Protein AF-A0A7J7IX13-F1 (afdb_monomer)

InterPro domains:
  IPR007724 Poly(ADP-ribose) glycohydrolase [PTHR12837] (27-204)
  IPR046372 Poly (ADP-ribose) glycohydrolase (PARG), catalytic domain [PF05028] (156-204)
  IPR048362 Poly (ADP-ribose) glycohydrolase, helical domain [PF20811] (27-136)

Radius of gyration: 20.65 Å; Cα contacts (8 Å, |Δi|>4): 189; chains: 1; bounding box: 54×34×58 Å

Sequence (219 aa):
MKWFTPGLRTYFRKLATGPMEDDLDYAVKFIKYTLPCIIKYALMMDEDCPLIPQHNVTPNTLEKQTAEVDAYVILLPRRHVTIALASMFLCLTTTKEGINASYTTFFPLLHKKPVQAQLKMILNYFSLMAANCDEADKGNLAYSRLVGTGIPLVVDEWRAKRTQLCELEILNKGSIEDQIDKAMEVDFANEQIGGGTLTGGKLQVVHLTFHVAYQDVTL

Nearest PDB structures (foldseek):
  4na0-assembly2_B  TM=7.731E-01  e=1.790E-02  Mus musculus

pLDDT: mean 73.25, std 17.85, range [29.89, 94.0]

Organism: Bugula neritina (NCBI:txid10212)

Solvent-accessible surface area (backbone atoms only — not comparable to full-atom values): 13253 Å² total; per-residue (Å²): 132,90,88,66,58,70,28,55,52,51,49,46,49,51,27,59,72,40,94,48,69,68,40,31,51,51,41,51,46,38,64,73,42,25,49,53,39,38,50,54,36,34,70,64,63,49,92,81,38,88,82,52,70,48,100,82,44,53,70,54,58,62,53,57,52,48,73,78,46,67,56,51,75,47,80,41,47,37,40,61,53,50,21,49,53,24,23,16,68,69,51,69,57,78,68,59,90,94,51,76,72,32,37,75,60,31,35,70,45,42,86,39,69,72,46,42,52,52,50,52,52,57,50,46,54,42,37,50,44,49,74,37,79,61,57,38,72,57,58,69,47,78,50,70,51,80,56,82,86,64,76,78,73,51,72,67,57,60,68,68,57,79,80,77,84,75,91,82,88,84,76,96,66,85,57,79,89,68,54,88,62,95,66,87,76,82,73,79,60,48,98,51,80,50,61,40,53,48,70,70,48,88,51,68,31,40,55,49,59,53,42,65,68,44,63,69,75,76,115

Mean predicted aligned error: 11.3 Å

Secondary structure (DSSP, 8-state):
-----HHHHHHHHHHHTSS-HHHHHHHHHIIIIIHHHHHHHHHT--TT-TTS--TT--THHHHTTTTS--EEEEEEEHHHHHHHHHHHHTT-S---TT---STTTTGGGGGSHHHHHHHHHHHHHHHHHHH-TTGGGS-EEEEEEE---SPPPPHHHHHH--PPPPP----SSS-GGG--S---PPP---SSTTTTTTTT--SHHHHHHHHHHHHTT--

Foldseek 3Di:
DPPDDVLVVVQLVCLCPDPDPVSVVVSVLCVPFLLVLLVVLLVVPDCPLPPQCRPPNDVCVVVVVVVPPQKDKDKAQLSSVSNLLSCQARVVDDDDPPDNSHLNQLRVCNVDPVSVVLVVLSSVLSSLCRVPVCLSRPGIDMDMDHHPPDDPDDPVSVVPDPDDDDDDDDDPDDDLVRDPDPDDRDDPADPDQLPCLSNDDDDSSNVVVSVVSPVSSVD

Structure (mmCIF, N/CA/C/O backbone):
data_AF-A0A7J7IX13-F1
#
_entry.id   AF-A0A7J7IX13-F1
#
loop_
_atom_site.group_PDB
_atom_site.id
_atom_site.type_symbol
_atom_site.label_atom_id
_atom_site.label_alt_id
_atom_site.label_comp_id
_atom_site.label_asym_id
_atom_site.label_entity_id
_atom_site.label_seq_id
_atom_site.pdbx_PDB_ins_code
_atom_site.Cartn_x
_atom_site.Cartn_y
_atom_site.Cartn_z
_atom_site.occupancy
_atom_site.B_iso_or_equiv
_atom_site.auth_seq_id
_atom_site.auth_comp_id
_atom_site.auth_asym_id
_atom_site.auth_atom_id
_atom_site.pdbx_PDB_model_num
ATOM 1 N N . MET A 1 1 ? 6.157 14.959 21.776 1.00 37.44 1 MET A N 1
ATOM 2 C CA . MET A 1 1 ? 5.448 14.291 20.660 1.00 37.44 1 MET A CA 1
ATOM 3 C C . MET A 1 1 ? 4.115 15.001 20.404 1.00 37.44 1 MET A C 1
ATOM 5 O O . MET A 1 1 ? 3.204 14.863 21.208 1.00 37.44 1 MET A O 1
ATOM 9 N N . LYS A 1 2 ? 3.988 15.814 19.341 1.00 40.69 2 LYS A N 1
ATOM 10 C CA . LYS A 1 2 ? 2.703 16.431 18.935 1.00 40.69 2 LYS A CA 1
ATOM 11 C C . LYS A 1 2 ? 1.907 15.427 18.097 1.00 40.69 2 LYS A C 1
ATOM 13 O O . LYS A 1 2 ? 1.765 15.571 16.888 1.00 40.69 2 LYS A O 1
ATOM 18 N N . TRP A 1 3 ? 1.461 14.358 18.743 1.00 53.19 3 TRP A N 1
ATOM 19 C CA . TRP A 1 3 ? 0.705 13.293 18.098 1.00 53.19 3 TRP A CA 1
ATOM 20 C C . TRP A 1 3 ? -0.758 13.670 17.974 1.00 53.19 3 TRP A C 1
ATOM 22 O O . TRP A 1 3 ? -1.567 13.372 18.845 1.00 53.19 3 TRP A O 1
ATOM 32 N N . PHE A 1 4 ? -1.055 14.400 16.904 1.00 55.16 4 PHE A N 1
ATOM 33 C CA . PHE A 1 4 ? -2.321 14.378 16.186 1.00 55.16 4 PHE A CA 1
ATOM 34 C C . PHE A 1 4 ? -2.218 15.428 15.084 1.00 55.16 4 PHE A C 1
ATOM 36 O O . PHE A 1 4 ? -2.285 16.632 15.353 1.00 55.16 4 PHE A O 1
ATOM 43 N N . THR A 1 5 ? -2.031 15.005 13.838 1.00 68.69 5 THR A N 1
ATOM 44 C CA . THR A 1 5 ? -2.142 15.957 12.735 1.00 68.69 5 THR A CA 1
ATOM 45 C C . THR A 1 5 ? -3.581 16.497 12.724 1.00 68.69 5 THR A C 1
ATOM 47 O O . THR A 1 5 ? -4.539 15.724 12.851 1.00 68.69 5 THR A O 1
ATOM 50 N N . PRO A 1 6 ? -3.785 17.820 12.602 1.00 77.12 6 PRO A N 1
ATOM 51 C CA . PRO A 1 6 ? -5.126 18.405 12.581 1.00 77.12 6 PRO A CA 1
ATOM 52 C C . PRO A 1 6 ? -6.051 17.768 11.532 1.00 77.12 6 PRO A C 1
ATOM 54 O O . PRO A 1 6 ? -7.258 17.674 11.753 1.00 77.12 6 PRO A O 1
ATOM 57 N N . GLY A 1 7 ? -5.485 17.278 10.422 1.00 83.75 7 GLY A N 1
ATOM 58 C CA . GLY A 1 7 ? -6.214 16.595 9.355 1.00 83.75 7 GLY A CA 1
ATOM 59 C C . GLY A 1 7 ? -6.875 15.288 9.796 1.00 83.75 7 GLY A C 1
ATOM 60 O O . GLY A 1 7 ? -8.082 15.139 9.611 1.00 83.75 7 GLY A O 1
ATOM 61 N N . LEU A 1 8 ? -6.134 14.384 10.452 1.00 87.44 8 LEU A N 1
ATOM 62 C CA . LEU A 1 8 ? -6.676 13.094 10.902 1.00 87.44 8 LEU A CA 1
ATOM 63 C C . LEU A 1 8 ? -7.750 13.287 11.985 1.00 87.44 8 LEU A C 1
ATOM 65 O O . LEU A 1 8 ? -8.802 12.650 11.939 1.00 87.44 8 LEU A O 1
ATOM 69 N N . ARG A 1 9 ? -7.547 14.258 12.894 1.00 87.44 9 ARG A N 1
ATOM 70 C CA . ARG A 1 9 ? -8.572 14.674 13.872 1.00 87.44 9 ARG A CA 1
ATOM 71 C C . ARG A 1 9 ? -9.856 15.097 13.218 1.00 87.44 9 ARG A C 1
ATOM 73 O O . ARG A 1 9 ? -10.934 14.691 13.634 1.00 87.44 9 ARG A O 1
ATOM 80 N N . THR A 1 10 ? -9.718 15.998 12.257 1.00 89.06 10 THR A N 1
ATOM 81 C CA . THR A 1 10 ? -10.854 16.632 11.611 1.00 89.06 10 THR A CA 1
ATOM 82 C C . THR A 1 10 ? -11.627 15.596 10.815 1.00 89.06 10 THR A C 1
ATOM 84 O O . THR A 1 10 ? -12.851 15.612 10.854 1.00 89.06 10 THR A O 1
ATOM 87 N N . TYR A 1 11 ? -10.925 14.668 10.162 1.00 90.81 11 TYR A N 1
ATOM 88 C CA . TYR A 1 11 ? -11.530 13.549 9.453 1.00 90.81 11 TYR A CA 1
ATOM 89 C C . TYR A 1 11 ? -12.381 12.670 10.383 1.00 90.81 11 TYR A C 1
ATOM 91 O O . TYR A 1 11 ? -13.591 12.595 10.194 1.00 90.81 11 TYR A O 1
ATOM 99 N N . PHE A 1 12 ? -11.801 12.093 11.441 1.00 90.69 12 PHE A N 1
ATOM 100 C CA . PHE A 1 12 ? -12.556 11.204 12.335 1.00 90.69 12 PHE A CA 1
ATOM 101 C C . PHE A 1 12 ? -13.620 11.920 13.163 1.00 90.69 12 PHE A C 1
ATOM 103 O O . PHE A 1 12 ? -14.667 11.343 13.433 1.00 90.69 12 PHE A O 1
ATOM 110 N N . ARG A 1 13 ? -13.403 13.190 13.527 1.00 88.56 13 ARG A N 1
ATOM 111 C CA . ARG A 1 13 ? -14.447 13.990 14.175 1.00 88.56 13 ARG A CA 1
ATOM 112 C C . ARG A 1 13 ? -15.652 14.161 13.254 1.00 88.56 13 ARG A C 1
ATOM 114 O O . ARG A 1 13 ? -16.766 14.003 13.725 1.00 88.56 13 ARG A O 1
ATOM 121 N N . LYS A 1 14 ? -15.431 14.454 11.967 1.00 88.81 14 LYS A N 1
ATOM 122 C CA . LYS A 1 14 ? -16.520 14.583 10.989 1.00 88.81 14 LYS A CA 1
ATOM 123 C C . LYS A 1 14 ? -17.301 13.286 10.816 1.00 88.81 14 LYS A C 1
ATOM 125 O O . LYS A 1 14 ? -18.513 13.367 10.699 1.00 88.81 14 LYS A O 1
ATOM 130 N N . LEU A 1 15 ? -16.623 12.137 10.823 1.00 88.38 15 LEU A N 1
ATOM 131 C CA . LEU A 1 15 ? -17.286 10.831 10.781 1.00 88.38 15 LEU A CA 1
ATOM 132 C C . LEU A 1 15 ? -18.127 10.593 12.042 1.00 88.38 15 LEU A C 1
ATOM 134 O O . LEU A 1 15 ? -19.302 10.270 11.949 1.00 88.38 15 LEU A O 1
ATOM 138 N N . ALA A 1 16 ? -17.561 10.855 13.224 1.00 86.69 16 ALA A N 1
ATOM 139 C CA . ALA A 1 16 ? -18.246 10.637 14.498 1.00 86.69 16 ALA A CA 1
ATOM 140 C C . ALA A 1 16 ? -19.438 11.582 14.744 1.00 86.69 16 ALA A C 1
ATOM 142 O O . ALA A 1 16 ? -20.348 11.241 15.491 1.00 86.69 16 ALA A O 1
ATOM 143 N N . THR A 1 17 ? -19.427 12.781 14.155 1.00 86.25 17 THR A N 1
ATOM 144 C CA . THR A 1 17 ? -20.549 13.736 14.214 1.00 86.25 17 THR A CA 1
ATOM 145 C C . THR A 1 17 ? -21.392 13.729 12.938 1.00 86.25 17 THR A C 1
ATOM 147 O O . THR A 1 17 ? -22.207 14.630 12.740 1.00 86.25 17 THR A O 1
ATOM 150 N N . GLY A 1 18 ? -21.119 12.800 12.022 1.00 80.19 18 GLY A N 1
ATOM 151 C CA . GLY A 1 18 ? -21.808 12.693 10.747 1.00 80.19 18 GLY A CA 1
ATOM 152 C C . GLY A 1 18 ? -23.232 12.160 10.924 1.00 80.19 18 GLY A C 1
ATOM 153 O O . GLY A 1 18 ? -23.538 11.534 11.935 1.00 80.19 18 GLY A O 1
ATOM 154 N N . PRO A 1 19 ? -24.122 12.402 9.949 1.00 74.38 19 PRO A N 1
ATOM 155 C CA . PRO A 1 19 ? -25.497 11.910 10.000 1.00 74.38 19 PRO A CA 1
ATOM 156 C C . PRO A 1 19 ? -25.626 10.418 9.646 1.00 74.38 19 PRO A C 1
ATOM 158 O O . PRO A 1 19 ? -26.709 9.863 9.799 1.00 74.38 19 PRO A O 1
ATOM 161 N N . MET A 1 20 ? -24.567 9.785 9.128 1.00 82.69 20 MET A N 1
ATOM 162 C CA . MET A 1 20 ? -24.574 8.383 8.706 1.00 82.69 20 MET A CA 1
ATOM 163 C C . MET A 1 20 ? -24.084 7.477 9.837 1.00 82.69 20 MET A C 1
ATOM 165 O O . MET A 1 20 ? -22.974 7.649 10.334 1.00 82.69 20 MET A O 1
ATOM 169 N N . GLU A 1 21 ? -24.900 6.493 10.213 1.00 75.62 21 GLU A N 1
ATOM 170 C CA . GLU A 1 21 ? -24.581 5.513 11.261 1.00 75.62 21 GLU A CA 1
ATOM 171 C C . GLU A 1 21 ? -23.317 4.700 10.925 1.00 75.62 21 GLU A C 1
ATOM 173 O O . GLU A 1 21 ? -22.454 4.514 11.785 1.00 75.62 21 GLU A O 1
ATOM 178 N N . ASP A 1 22 ? -23.135 4.345 9.650 1.00 82.81 22 ASP A N 1
ATOM 179 C CA . ASP A 1 22 ? -21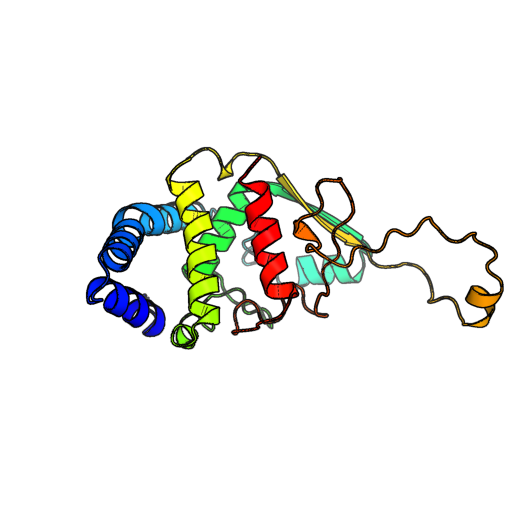.952 3.629 9.150 1.00 82.81 22 ASP A CA 1
ATOM 180 C C . ASP A 1 22 ? -20.639 4.406 9.363 1.00 82.81 22 ASP A C 1
ATOM 182 O O . ASP A 1 22 ? -19.589 3.815 9.628 1.00 82.81 22 ASP A O 1
ATOM 186 N N . ASP A 1 23 ? -20.673 5.741 9.274 1.00 86.00 23 ASP A N 1
ATOM 187 C CA . ASP A 1 23 ? -19.487 6.580 9.491 1.00 86.00 23 ASP A CA 1
ATOM 188 C C . ASP A 1 23 ? -19.071 6.579 10.971 1.00 86.00 23 ASP A C 1
ATOM 190 O O . ASP A 1 23 ? -17.873 6.584 11.292 1.00 86.00 23 ASP A O 1
ATOM 194 N N . LEU A 1 24 ? -20.050 6.541 11.881 1.00 87.19 24 LEU A N 1
ATOM 195 C CA . LEU A 1 24 ? -19.800 6.432 13.314 1.00 87.19 24 LEU A CA 1
ATOM 196 C C . LEU A 1 24 ? -19.228 5.055 13.664 1.00 87.19 24 LEU A C 1
ATOM 198 O O . LEU A 1 24 ? -18.215 4.995 14.365 1.00 87.19 24 LEU A O 1
ATOM 202 N N . ASP A 1 25 ? -19.820 3.971 13.154 1.00 88.75 25 ASP A N 1
ATOM 203 C CA . ASP A 1 25 ? -19.295 2.615 13.359 1.00 88.75 25 ASP A CA 1
ATOM 204 C C . ASP A 1 25 ? -17.856 2.495 12.838 1.00 88.75 25 ASP A C 1
ATOM 206 O O . ASP A 1 25 ? -16.963 2.032 13.552 1.00 88.75 25 ASP A O 1
ATOM 210 N N . TYR A 1 26 ? -17.580 3.047 11.652 1.00 88.69 26 TYR A N 1
ATOM 211 C CA . TYR A 1 26 ? -16.232 3.088 11.093 1.00 88.69 26 TYR A CA 1
ATOM 212 C C . TYR A 1 26 ? -15.232 3.809 12.016 1.00 88.69 26 TYR A C 1
ATOM 214 O O . TYR A 1 26 ? -14.121 3.319 12.249 1.00 88.69 26 TYR A O 1
ATOM 222 N N . ALA A 1 27 ? -15.610 4.962 12.578 1.00 89.69 27 ALA A N 1
ATOM 223 C CA . ALA A 1 27 ? -14.764 5.700 13.515 1.00 89.69 27 ALA A CA 1
ATOM 224 C C . ALA A 1 27 ? -14.543 4.933 14.832 1.00 89.69 27 ALA A C 1
ATOM 226 O O . ALA A 1 27 ? -13.424 4.912 15.358 1.00 89.69 27 ALA A O 1
ATOM 227 N N . VAL A 1 28 ? -15.580 4.268 15.350 1.00 90.50 28 VAL A N 1
ATOM 228 C CA . VAL A 1 28 ? -15.494 3.422 16.547 1.00 90.50 28 VAL A CA 1
ATOM 229 C C . VAL A 1 28 ? -14.577 2.226 16.297 1.00 90.50 28 VAL A C 1
ATOM 231 O O . VAL A 1 28 ? -13.693 1.961 17.116 1.00 90.50 28 VAL A O 1
ATOM 234 N N . LYS A 1 29 ? -14.728 1.543 15.157 1.00 90.75 29 LYS A N 1
ATOM 235 C CA . LYS A 1 29 ? -13.889 0.410 14.756 1.00 90.75 29 LYS A CA 1
ATOM 236 C C . LYS A 1 29 ? -12.420 0.811 14.661 1.00 90.75 29 LYS A C 1
ATOM 238 O O . LYS A 1 29 ? -11.560 0.102 15.188 1.00 90.75 29 LYS A O 1
ATOM 243 N N . PHE A 1 30 ? -12.139 1.974 14.068 1.00 91.75 30 PHE A N 1
ATOM 244 C CA . PHE A 1 30 ? -10.782 2.503 13.995 1.00 91.75 30 PHE A CA 1
ATOM 245 C C . PHE A 1 30 ? -10.155 2.665 15.384 1.00 91.75 30 PHE A C 1
ATOM 247 O O . PHE A 1 30 ? -9.056 2.172 15.615 1.00 91.75 30 PHE A O 1
ATOM 254 N N . ILE A 1 31 ? -10.846 3.313 16.326 1.00 91.62 31 ILE A N 1
ATOM 255 C CA . ILE A 1 31 ? -10.297 3.563 17.668 1.00 91.62 31 ILE A CA 1
ATOM 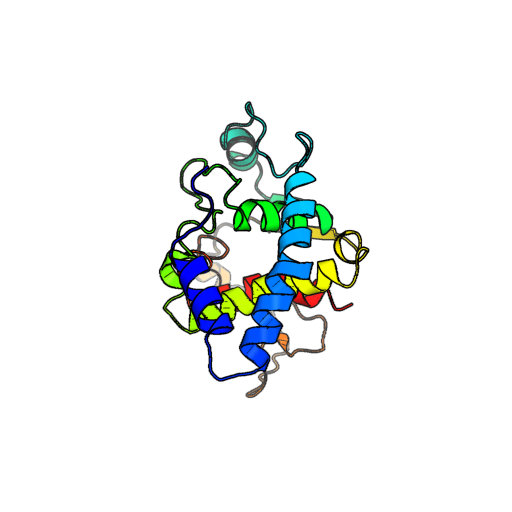256 C C . ILE A 1 31 ? -10.178 2.277 18.493 1.00 91.62 31 ILE A C 1
ATOM 258 O O . ILE A 1 31 ? -9.195 2.111 19.212 1.00 91.62 31 ILE A O 1
ATOM 262 N N . LYS A 1 32 ? -11.163 1.375 18.409 1.00 92.81 32 LYS A N 1
ATOM 26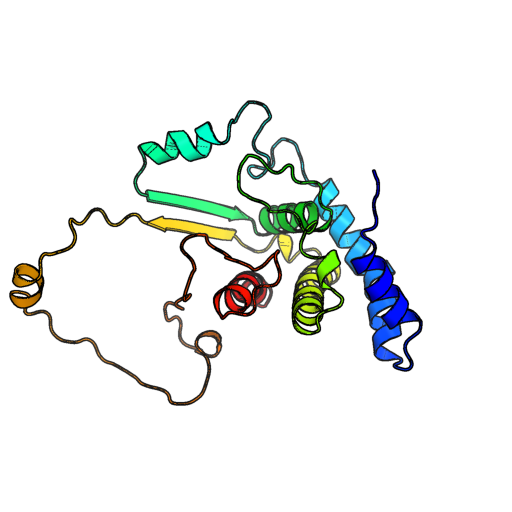3 C CA . LYS A 1 32 ? -11.207 0.165 19.242 1.00 92.81 32 LYS A CA 1
ATOM 264 C C . LYS A 1 32 ? -10.286 -0.950 18.760 1.00 92.81 32 LYS A C 1
ATOM 266 O O . LYS A 1 32 ? -9.773 -1.685 19.597 1.00 92.81 32 LYS A O 1
ATOM 271 N N . TYR A 1 33 ? -10.092 -1.090 17.449 1.00 92.25 33 TYR A N 1
ATOM 272 C CA . TYR A 1 33 ? -9.425 -2.264 16.877 1.00 92.25 33 TYR A CA 1
ATOM 273 C C . TYR A 1 33 ? -8.245 -1.885 15.981 1.00 92.25 33 TYR A C 1
ATOM 275 O O . TYR A 1 33 ? -7.125 -2.341 16.208 1.00 92.25 33 TYR A O 1
ATOM 283 N N . THR A 1 34 ? -8.463 -1.012 14.995 1.00 92.69 34 THR A N 1
ATOM 284 C CA . THR A 1 34 ? -7.444 -0.712 13.977 1.00 92.69 34 THR A CA 1
ATOM 285 C C . THR A 1 34 ? -6.257 0.065 14.551 1.00 92.69 34 THR A C 1
ATOM 287 O O . THR A 1 34 ? -5.111 -0.302 14.315 1.00 92.69 34 THR A O 1
ATOM 290 N N . LEU A 1 35 ? -6.497 1.122 15.332 1.00 93.06 35 LEU A N 1
ATOM 291 C CA . LEU A 1 35 ? -5.440 1.950 15.914 1.00 93.06 35 LEU A CA 1
ATOM 292 C C . LEU A 1 35 ? -4.590 1.179 16.943 1.00 93.06 35 LEU A C 1
ATOM 294 O O . LEU A 1 35 ? -3.365 1.254 16.839 1.00 93.06 35 LEU A O 1
ATOM 298 N N . PRO A 1 36 ? -5.163 0.399 17.884 1.00 94.00 36 PRO A N 1
ATOM 299 C CA . PRO A 1 36 ? -4.374 -0.476 18.750 1.00 94.00 36 PRO A CA 1
ATOM 300 C C . PRO A 1 36 ? -3.516 -1.481 17.975 1.00 94.00 36 PRO A C 1
ATOM 302 O O . PRO A 1 36 ? -2.367 -1.701 18.346 1.00 94.00 36 PRO A O 1
ATOM 305 N N . CYS A 1 37 ? -4.036 -2.044 16.879 1.00 92.25 37 CYS A N 1
ATOM 306 C CA . CYS A 1 37 ? -3.277 -2.928 15.992 1.00 92.25 37 CYS A CA 1
ATOM 307 C C . CYS A 1 37 ? -2.078 -2.206 15.352 1.00 92.25 37 CYS A C 1
ATOM 309 O O . CYS A 1 37 ? -0.951 -2.693 15.429 1.00 92.25 37 CYS A O 1
ATOM 311 N N . ILE A 1 38 ? -2.289 -1.002 14.806 1.00 92.88 38 ILE A N 1
ATOM 312 C CA . ILE A 1 38 ? -1.213 -0.165 14.251 1.00 92.88 38 ILE A CA 1
ATOM 313 C C . ILE A 1 38 ? -0.144 0.123 15.317 1.00 92.88 38 ILE A C 1
ATOM 315 O O . ILE A 1 38 ? 1.046 -0.039 15.061 1.00 92.88 38 ILE A O 1
ATOM 319 N N . ILE A 1 39 ? -0.555 0.513 16.527 1.00 92.25 39 ILE A N 1
ATOM 320 C CA . ILE A 1 39 ? 0.372 0.788 17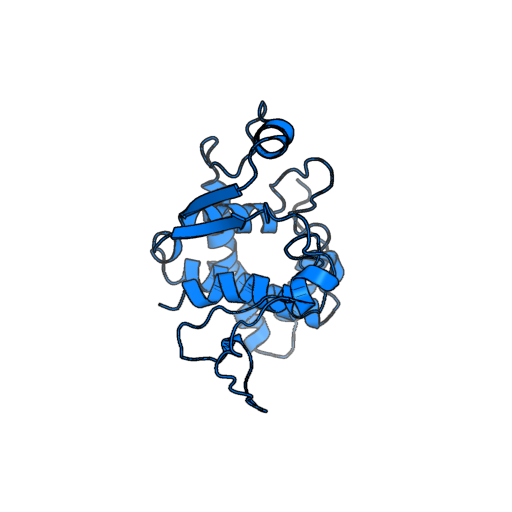.633 1.00 92.25 39 ILE A CA 1
ATOM 321 C C . ILE A 1 39 ? 1.150 -0.476 18.012 1.00 92.25 39 ILE A C 1
ATOM 323 O O . ILE A 1 39 ? 2.366 -0.404 18.160 1.00 92.25 39 ILE A O 1
ATOM 327 N N . LYS A 1 40 ? 0.480 -1.631 18.121 1.00 91.31 40 LYS A N 1
ATOM 328 C CA . LYS A 1 40 ? 1.120 -2.921 18.411 1.00 91.31 40 LYS A CA 1
ATOM 329 C C . LYS A 1 40 ? 2.240 -3.210 17.412 1.00 91.31 40 LYS A C 1
ATOM 331 O O . LYS A 1 40 ? 3.356 -3.460 17.843 1.00 91.31 40 LYS A O 1
ATOM 336 N N . TYR A 1 41 ? 1.971 -3.129 16.108 1.00 89.50 41 TYR A N 1
ATOM 337 C CA . TYR A 1 41 ? 2.993 -3.389 15.089 1.00 89.50 41 TYR A CA 1
ATOM 338 C C . TYR A 1 41 ? 4.129 -2.368 15.113 1.00 89.50 41 TYR A C 1
ATOM 340 O O . TYR A 1 41 ? 5.289 -2.754 15.024 1.00 89.50 41 TYR A O 1
ATOM 348 N N . ALA A 1 42 ? 3.832 -1.084 15.297 1.00 88.69 42 ALA A N 1
ATOM 349 C CA . ALA A 1 42 ? 4.882 -0.076 15.399 1.00 88.69 42 ALA A CA 1
ATOM 350 C C . ALA A 1 42 ? 5.780 -0.266 16.635 1.00 88.69 42 ALA A C 1
ATOM 352 O O . ALA A 1 42 ? 6.966 0.039 16.578 1.00 88.69 42 ALA A O 1
ATOM 353 N N . LEU A 1 43 ? 5.243 -0.794 17.740 1.00 88.75 43 LEU A N 1
ATOM 354 C CA . LEU A 1 43 ? 6.024 -1.149 18.931 1.00 88.75 43 LEU A CA 1
ATOM 355 C C . LEU A 1 43 ? 6.881 -2.409 18.740 1.00 88.75 43 LEU A C 1
ATOM 357 O O . LEU A 1 43 ? 7.813 -2.619 19.505 1.00 88.75 43 LEU A O 1
ATOM 361 N N . MET A 1 44 ? 6.584 -3.235 17.734 1.00 86.44 44 MET A N 1
ATOM 362 C CA . MET A 1 44 ? 7.400 -4.397 17.355 1.00 86.44 44 MET A CA 1
ATOM 363 C C . MET A 1 44 ? 8.585 -4.010 16.459 1.00 86.44 44 MET A C 1
ATOM 365 O O . MET A 1 44 ? 9.298 -4.885 15.971 1.00 86.44 44 MET A O 1
ATOM 369 N N . MET A 1 45 ? 8.777 -2.713 16.209 1.00 74.81 45 MET A N 1
ATOM 370 C CA . MET A 1 45 ? 9.947 -2.180 15.529 1.00 74.81 45 MET A CA 1
ATOM 371 C C . MET A 1 45 ? 11.166 -2.311 16.455 1.00 74.81 45 MET A C 1
ATOM 373 O O . MET A 1 45 ? 11.472 -1.398 17.217 1.00 74.81 45 MET A O 1
ATOM 377 N N . ASP A 1 46 ? 11.809 -3.476 16.417 1.00 65.19 46 ASP A N 1
ATOM 378 C CA . ASP A 1 46 ? 13.063 -3.754 17.125 1.00 65.19 46 ASP A CA 1
ATOM 379 C C . ASP A 1 46 ? 14.266 -3.149 16.378 1.00 65.19 46 ASP A C 1
ATOM 381 O O . ASP A 1 46 ? 14.175 -2.909 15.169 1.00 65.19 46 ASP A O 1
ATOM 385 N N . GLU A 1 47 ? 15.400 -2.938 17.057 1.00 52.66 47 GLU A N 1
ATOM 386 C CA . GLU A 1 47 ? 16.637 -2.418 16.432 1.00 52.66 47 GLU A CA 1
ATOM 387 C C . GLU A 1 47 ? 17.163 -3.329 15.301 1.00 52.66 47 GLU A C 1
ATOM 389 O O . GLU A 1 47 ? 17.847 -2.857 14.389 1.00 52.66 47 GLU A O 1
ATOM 394 N N . ASP A 1 48 ? 16.766 -4.605 15.319 1.00 46.66 48 ASP A N 1
ATOM 395 C CA . ASP A 1 48 ? 17.090 -5.628 14.319 1.00 46.66 48 ASP A CA 1
ATOM 396 C C . ASP A 1 48 ? 16.125 -5.663 13.120 1.00 46.66 48 ASP A C 1
ATOM 398 O O . ASP A 1 48 ? 16.296 -6.471 12.202 1.00 46.66 48 ASP A O 1
ATOM 402 N N . CYS A 1 49 ? 15.104 -4.797 13.076 1.00 51.00 49 CYS A N 1
ATOM 403 C CA . CYS A 1 49 ? 14.269 -4.672 11.887 1.00 51.00 49 CYS A CA 1
ATOM 404 C C . CYS A 1 49 ? 15.128 -4.096 10.744 1.00 51.00 49 CYS A C 1
ATOM 406 O O . CYS A 1 49 ? 15.559 -2.943 10.837 1.00 51.00 49 CYS A O 1
ATOM 408 N N . PRO A 1 50 ? 15.331 -4.824 9.626 1.00 50.91 50 PRO A N 1
ATOM 409 C CA . PRO A 1 50 ? 16.230 -4.404 8.541 1.00 50.91 50 PRO A CA 1
ATOM 410 C C . PRO A 1 50 ? 15.783 -3.109 7.839 1.00 50.91 50 PRO A C 1
ATOM 412 O O . PRO A 1 50 ? 16.491 -2.581 6.986 1.00 50.91 50 PRO A O 1
ATOM 415 N N . LEU A 1 51 ? 14.596 -2.603 8.189 1.00 52.31 51 LEU A N 1
ATOM 416 C CA . LEU A 1 51 ? 13.995 -1.379 7.671 1.00 52.31 51 LEU A CA 1
ATOM 417 C C . LEU A 1 51 ? 14.317 -0.142 8.522 1.00 52.31 51 LEU A C 1
ATOM 419 O O . LEU A 1 51 ? 14.045 0.973 8.078 1.00 52.31 51 LEU A O 1
ATOM 423 N N . ILE A 1 52 ? 14.909 -0.303 9.713 1.00 42.16 52 ILE A N 1
ATOM 424 C CA . ILE A 1 52 ? 15.568 0.800 10.414 1.00 42.16 52 ILE A CA 1
ATOM 425 C C . ILE A 1 52 ? 16.960 0.921 9.794 1.00 42.16 52 ILE A C 1
ATOM 427 O O . ILE A 1 52 ? 17.775 0.010 9.945 1.00 42.16 52 ILE A O 1
ATOM 431 N N . PRO A 1 53 ? 17.298 2.031 9.118 1.00 38.16 53 PRO A N 1
ATOM 432 C CA . PRO A 1 53 ? 18.684 2.285 8.789 1.00 38.16 53 PRO A CA 1
ATOM 433 C C . PRO A 1 53 ? 19.390 2.465 10.130 1.00 38.16 53 PRO A C 1
ATOM 435 O O . PRO A 1 53 ? 19.211 3.506 10.771 1.00 38.16 53 PRO A O 1
ATOM 438 N N . GLN A 1 54 ? 20.135 1.444 10.570 1.00 34.09 54 GLN A N 1
ATOM 439 C CA . GLN A 1 54 ? 20.912 1.488 11.805 1.00 34.09 54 GLN A CA 1
ATOM 440 C C . GLN A 1 54 ? 21.640 2.833 11.889 1.00 34.09 54 GLN A C 1
ATOM 442 O O . GLN A 1 54 ? 22.042 3.408 10.872 1.00 34.09 54 GLN A O 1
ATOM 447 N N . HIS A 1 55 ? 21.813 3.363 13.096 1.00 35.25 55 HIS A N 1
ATOM 448 C CA . HIS A 1 55 ? 22.412 4.680 13.323 1.00 35.25 55 HIS A CA 1
ATOM 449 C C . HIS A 1 55 ? 23.848 4.844 12.768 1.00 35.25 55 HIS A C 1
ATOM 451 O O . HIS A 1 55 ? 24.351 5.961 12.755 1.00 35.25 55 HIS A O 1
ATOM 457 N N . ASN A 1 56 ? 24.452 3.787 12.205 1.00 31.22 56 ASN A N 1
ATOM 458 C CA . ASN A 1 56 ? 25.715 3.812 11.456 1.00 31.22 56 ASN A CA 1
ATOM 459 C C . ASN A 1 56 ? 25.609 3.348 9.988 1.00 31.22 56 ASN A C 1
ATOM 461 O O . ASN A 1 56 ? 26.605 3.318 9.271 1.00 31.22 56 ASN A O 1
ATOM 465 N N . VAL A 1 57 ? 24.405 3.046 9.504 1.00 36.59 57 VAL A N 1
ATOM 466 C CA . VAL A 1 57 ? 24.095 2.901 8.083 1.00 36.59 57 VAL A CA 1
ATOM 467 C C . VAL A 1 57 ? 23.603 4.259 7.599 1.00 36.59 57 VAL A C 1
ATOM 469 O O . VAL A 1 57 ? 22.413 4.589 7.592 1.00 36.59 57 VAL A O 1
ATOM 472 N N . THR A 1 58 ? 24.553 5.124 7.244 1.00 29.89 58 THR A N 1
ATOM 473 C CA . THR A 1 58 ? 24.279 6.225 6.311 1.00 29.89 58 THR A CA 1
ATOM 474 C C . THR A 1 58 ? 23.467 5.681 5.123 1.00 29.89 58 THR A C 1
ATOM 476 O O . THR A 1 58 ? 23.687 4.528 4.766 1.00 29.89 58 THR A O 1
ATOM 479 N N . PRO A 1 59 ? 22.567 6.451 4.477 1.00 39.19 59 PRO A N 1
ATOM 480 C CA . PRO A 1 59 ? 21.881 6.016 3.246 1.00 39.19 59 PRO A CA 1
ATOM 481 C C . PRO A 1 59 ? 22.871 5.407 2.251 1.00 39.19 59 PRO A C 1
ATOM 483 O O . PRO A 1 59 ? 22.605 4.381 1.648 1.00 39.19 59 PRO A O 1
ATOM 486 N N . ASN A 1 60 ? 24.095 5.928 2.283 1.00 35.81 60 ASN A N 1
ATOM 487 C CA . ASN A 1 60 ? 25.303 5.386 1.698 1.00 35.81 60 ASN A CA 1
ATOM 488 C C . ASN A 1 60 ? 25.639 3.897 1.927 1.00 35.81 60 ASN A C 1
ATOM 490 O O . ASN A 1 60 ? 26.506 3.430 1.218 1.00 35.81 60 ASN A O 1
ATOM 494 N N . THR A 1 61 ? 25.073 3.117 2.844 1.00 36.44 61 THR A N 1
ATOM 495 C CA . THR A 1 61 ? 25.417 1.678 2.934 1.00 36.44 61 THR A CA 1
ATOM 496 C C . THR A 1 61 ? 24.434 0.796 2.174 1.00 36.44 61 THR A C 1
ATOM 498 O O . THR A 1 61 ? 24.834 -0.274 1.750 1.00 36.44 61 THR A O 1
ATOM 501 N N . LEU A 1 62 ? 23.211 1.268 1.896 1.00 42.03 62 LEU A N 1
ATOM 502 C CA . LEU A 1 62 ? 22.380 0.700 0.827 1.00 42.03 62 LEU A CA 1
ATOM 503 C C . LEU A 1 62 ? 22.686 1.411 -0.495 1.00 42.03 62 LEU A C 1
ATOM 505 O O . LEU A 1 62 ? 23.021 0.741 -1.455 1.00 42.03 62 LEU A O 1
ATOM 509 N N . GLU A 1 63 ? 22.732 2.746 -0.529 1.00 39.09 63 GLU A N 1
ATOM 510 C CA . GLU A 1 63 ? 23.021 3.530 -1.739 1.00 39.09 63 GLU A CA 1
ATOM 511 C C . GLU A 1 63 ? 24.469 3.411 -2.247 1.00 39.09 63 GLU A C 1
ATOM 513 O O . GLU A 1 63 ? 24.648 3.291 -3.456 1.00 39.09 63 GLU A O 1
ATOM 518 N N . LYS A 1 64 ? 25.512 3.379 -1.392 1.00 35.72 64 LYS A N 1
ATOM 519 C CA . LYS A 1 64 ? 26.905 3.131 -1.853 1.00 35.72 64 LYS A CA 1
ATOM 520 C C . LYS A 1 64 ? 27.292 1.656 -1.907 1.00 35.72 64 LYS A C 1
ATOM 522 O O . LYS A 1 64 ? 28.310 1.375 -2.523 1.00 35.72 64 LYS A O 1
ATOM 527 N N . GLN A 1 65 ? 26.507 0.716 -1.366 1.00 38.66 65 GLN A N 1
ATOM 528 C CA . GLN A 1 65 ? 26.619 -0.675 -1.839 1.00 38.66 65 GLN A CA 1
ATOM 529 C C . GLN A 1 65 ? 25.937 -0.840 -3.205 1.00 38.66 65 GLN A C 1
ATOM 531 O O . GLN A 1 65 ? 26.381 -1.648 -4.006 1.00 38.66 65 GLN A O 1
ATOM 536 N N . THR A 1 66 ? 24.923 -0.030 -3.532 1.00 43.19 66 THR A N 1
ATOM 537 C CA . THR A 1 66 ? 24.245 -0.059 -4.843 1.00 43.19 66 THR A CA 1
ATOM 538 C C . THR A 1 66 ? 24.836 0.863 -5.905 1.00 43.19 66 THR A C 1
ATOM 540 O O . THR A 1 66 ? 24.379 0.827 -7.041 1.00 43.19 66 THR A O 1
ATOM 543 N N . ALA A 1 67 ? 25.843 1.676 -5.583 1.00 39.84 67 ALA A N 1
ATOM 544 C CA . ALA A 1 67 ? 26.580 2.406 -6.614 1.00 39.84 67 ALA A CA 1
ATOM 545 C C . ALA A 1 67 ? 27.461 1.463 -7.461 1.00 39.84 67 ALA A C 1
ATOM 547 O O . ALA A 1 67 ? 27.931 1.866 -8.518 1.00 39.84 67 ALA A O 1
ATOM 548 N N . GLU A 1 68 ? 27.653 0.216 -7.007 1.00 43.28 68 GLU A N 1
ATOM 549 C CA . GLU A 1 68 ? 28.480 -0.799 -7.672 1.00 43.28 68 GLU A CA 1
ATOM 550 C C . GLU A 1 68 ? 27.767 -2.157 -7.866 1.00 43.28 68 GLU A C 1
ATOM 552 O O . GLU A 1 68 ? 28.331 -3.065 -8.469 1.00 43.28 68 GLU A O 1
ATOM 557 N N . VAL A 1 69 ? 26.524 -2.324 -7.386 1.00 47.31 69 VAL A N 1
ATOM 558 C CA . VAL A 1 69 ? 25.760 -3.581 -7.527 1.00 47.31 69 VAL A CA 1
ATOM 559 C C . VAL A 1 69 ? 24.521 -3.354 -8.402 1.00 47.31 69 VAL A C 1
ATOM 561 O O . VAL A 1 69 ? 23.488 -2.868 -7.939 1.00 47.31 69 VAL A O 1
ATOM 564 N N . ASP A 1 70 ? 24.649 -3.732 -9.677 1.00 59.72 70 ASP A N 1
ATOM 565 C CA . ASP A 1 70 ? 23.703 -3.520 -10.790 1.00 59.72 70 ASP A CA 1
ATOM 566 C C . ASP A 1 70 ? 22.371 -4.298 -10.709 1.00 59.72 70 ASP A C 1
ATOM 568 O O . ASP A 1 70 ? 21.466 -4.092 -11.511 1.00 59.72 70 ASP A O 1
ATOM 572 N N . ALA A 1 71 ? 22.168 -5.194 -9.753 1.00 69.31 71 ALA A N 1
ATOM 573 C CA . ALA A 1 71 ? 20.866 -5.827 -9.547 1.00 69.31 71 ALA A CA 1
ATOM 574 C C . ALA A 1 71 ? 20.801 -6.435 -8.154 1.00 69.31 71 ALA A C 1
ATOM 576 O O . ALA A 1 71 ? 21.797 -6.960 -7.657 1.00 69.31 71 ALA A O 1
ATOM 577 N N . TYR A 1 72 ? 19.628 -6.412 -7.530 1.00 71.25 72 TYR A N 1
ATOM 578 C CA . TYR A 1 72 ? 19.432 -7.076 -6.246 1.00 71.25 72 TYR A CA 1
ATOM 579 C C . TYR A 1 72 ? 18.001 -7.564 -6.067 1.00 71.25 72 TYR A C 1
ATOM 581 O O . TYR A 1 72 ? 17.065 -7.038 -6.669 1.00 71.25 72 TYR A O 1
ATOM 589 N N . VAL A 1 73 ? 17.842 -8.547 -5.182 1.00 76.50 73 VAL A N 1
ATOM 590 C CA . VAL A 1 73 ? 16.547 -9.039 -4.713 1.00 76.50 73 VAL A CA 1
ATOM 591 C C . VAL A 1 73 ? 16.549 -9.018 -3.192 1.00 76.50 73 VAL A C 1
ATOM 593 O O . VAL A 1 73 ? 17.448 -9.573 -2.564 1.00 76.50 73 VAL A O 1
ATOM 596 N N . ILE A 1 74 ? 15.543 -8.382 -2.601 1.00 79.38 74 ILE A N 1
ATOM 597 C CA . ILE A 1 74 ? 15.307 -8.365 -1.159 1.00 79.38 74 ILE A CA 1
ATOM 598 C C . ILE A 1 74 ? 14.030 -9.151 -0.894 1.00 79.38 74 ILE A C 1
ATOM 600 O O . ILE A 1 74 ? 12.982 -8.845 -1.455 1.00 79.38 74 ILE A O 1
ATOM 604 N N . LEU A 1 75 ? 14.114 -10.146 -0.017 1.00 78.50 75 LEU A N 1
ATOM 605 C CA . LEU A 1 75 ? 12.959 -10.896 0.457 1.00 78.50 75 LEU A CA 1
ATOM 606 C C . LEU A 1 75 ? 12.597 -10.412 1.864 1.00 78.50 75 LEU A C 1
ATOM 608 O O . LEU A 1 75 ? 13.407 -10.524 2.782 1.00 78.50 75 LEU A O 1
ATOM 612 N N . LEU A 1 76 ? 11.391 -9.875 2.035 1.00 80.94 76 LEU A N 1
ATOM 613 C CA . LEU A 1 76 ? 10.901 -9.366 3.314 1.00 80.94 76 LEU A CA 1
ATOM 614 C C . LEU A 1 76 ? 9.652 -10.133 3.752 1.00 80.94 76 LEU A C 1
ATOM 616 O O . LEU A 1 76 ? 8.669 -10.153 3.013 1.00 80.94 76 LEU A O 1
ATOM 620 N N . PRO A 1 77 ? 9.627 -10.705 4.966 1.00 84.94 77 PRO A N 1
ATOM 621 C CA . PRO A 1 77 ? 8.386 -11.210 5.543 1.00 84.94 77 PRO A CA 1
ATOM 622 C C . PRO A 1 77 ? 7.327 -10.107 5.614 1.00 84.94 77 PRO A C 1
ATOM 624 O O . PRO A 1 77 ? 7.646 -8.970 5.987 1.00 84.94 77 PRO A O 1
ATOM 627 N N . ARG A 1 78 ? 6.063 -10.433 5.311 1.00 85.88 78 ARG A N 1
ATOM 628 C CA . ARG A 1 78 ? 4.956 -9.453 5.314 1.00 85.88 78 ARG A CA 1
ATOM 629 C C . ARG A 1 78 ? 4.825 -8.712 6.645 1.00 85.88 78 ARG A C 1
ATOM 631 O O . ARG A 1 78 ? 4.505 -7.522 6.671 1.00 85.88 78 ARG A O 1
ATOM 638 N N . ARG A 1 79 ? 5.174 -9.366 7.750 1.00 87.19 79 ARG A N 1
ATOM 639 C CA . ARG A 1 79 ? 5.228 -8.769 9.084 1.00 87.19 79 ARG A CA 1
ATOM 640 C C . ARG A 1 79 ? 6.167 -7.574 9.160 1.00 87.19 79 ARG A C 1
ATOM 642 O O . ARG A 1 79 ? 5.784 -6.558 9.730 1.00 87.19 79 ARG A O 1
ATOM 649 N N . HIS A 1 80 ? 7.351 -7.643 8.555 1.00 84.62 80 HIS A N 1
ATOM 650 C CA . HIS A 1 80 ? 8.281 -6.510 8.542 1.00 84.62 80 HIS A CA 1
ATOM 651 C C . HIS A 1 80 ? 7.715 -5.330 7.748 1.00 84.62 80 HIS A C 1
ATOM 653 O O . HIS A 1 80 ? 7.831 -4.186 8.185 1.00 84.62 80 HIS A O 1
ATOM 659 N N . VAL A 1 81 ? 7.027 -5.601 6.636 1.00 85.56 81 VAL A N 1
ATOM 660 C CA . VAL A 1 81 ? 6.331 -4.562 5.862 1.00 85.56 81 VAL A CA 1
ATOM 661 C C . VAL A 1 81 ? 5.189 -3.946 6.671 1.00 85.56 81 VAL A C 1
ATOM 663 O O . VAL A 1 81 ? 5.067 -2.725 6.721 1.00 85.56 81 VAL A O 1
ATOM 666 N N . THR A 1 82 ? 4.416 -4.761 7.391 1.00 88.75 82 THR A N 1
ATOM 667 C CA . THR A 1 82 ? 3.340 -4.294 8.283 1.00 88.75 82 THR A CA 1
ATOM 668 C C . THR A 1 82 ? 3.884 -3.371 9.377 1.00 88.75 82 THR A C 1
ATOM 670 O O . THR A 1 82 ? 3.327 -2.299 9.617 1.00 88.75 82 THR A O 1
ATOM 673 N N . ILE A 1 83 ? 4.997 -3.760 10.010 1.00 87.69 83 ILE A N 1
ATOM 674 C CA . ILE A 1 83 ? 5.700 -2.963 11.026 1.00 87.69 83 ILE A CA 1
ATOM 675 C C . ILE A 1 83 ? 6.154 -1.627 10.431 1.00 87.69 83 ILE A C 1
ATOM 677 O O . ILE A 1 83 ? 5.874 -0.576 11.007 1.00 87.69 83 ILE A O 1
ATOM 681 N N . ALA A 1 84 ? 6.792 -1.637 9.258 1.00 85.06 84 ALA A N 1
ATOM 682 C CA . ALA A 1 84 ? 7.237 -0.410 8.604 1.00 85.06 84 ALA A CA 1
ATOM 683 C C . ALA A 1 84 ? 6.072 0.513 8.230 1.00 85.06 84 ALA A C 1
ATOM 685 O O . ALA A 1 84 ? 6.116 1.699 8.552 1.00 85.06 84 ALA A O 1
ATOM 686 N N . LEU A 1 85 ? 5.000 -0.015 7.632 1.00 87.94 85 LEU A N 1
ATOM 687 C CA . LEU A 1 85 ? 3.801 0.760 7.302 1.00 87.94 85 LEU A CA 1
ATOM 688 C C . LEU A 1 85 ? 3.154 1.364 8.554 1.00 87.94 85 LEU A C 1
ATOM 690 O O . LEU A 1 85 ? 2.730 2.522 8.525 1.00 87.94 85 LEU A O 1
ATOM 694 N N . ALA A 1 86 ? 3.102 0.616 9.661 1.00 90.00 86 ALA A N 1
ATOM 695 C CA . ALA A 1 86 ? 2.595 1.115 10.934 1.00 90.00 86 ALA A CA 1
ATOM 696 C C . ALA A 1 86 ? 3.467 2.264 11.460 1.00 90.00 86 ALA A C 1
ATOM 698 O O . ALA A 1 86 ? 2.953 3.333 11.792 1.00 90.00 86 ALA A O 1
ATOM 699 N N . SER A 1 87 ? 4.790 2.099 11.447 1.00 86.75 87 SER A N 1
ATOM 700 C CA . SER A 1 87 ? 5.737 3.143 11.842 1.00 86.75 87 SER A CA 1
ATOM 701 C C . SER A 1 87 ? 5.654 4.385 10.950 1.00 86.75 87 SER A C 1
ATOM 703 O O . SER A 1 87 ? 5.696 5.507 11.459 1.00 86.75 87 SER A O 1
ATOM 705 N N . MET A 1 88 ? 5.468 4.219 9.638 1.00 85.31 88 MET A N 1
ATOM 706 C CA . MET A 1 88 ? 5.251 5.319 8.693 1.00 85.31 88 MET A CA 1
ATOM 707 C C . MET A 1 88 ? 3.947 6.067 8.993 1.00 85.31 88 MET A C 1
ATOM 709 O O . MET A 1 88 ? 3.947 7.301 9.059 1.00 85.31 88 MET A O 1
ATOM 713 N N . PHE A 1 89 ? 2.845 5.336 9.209 1.00 88.62 89 PHE A N 1
ATOM 714 C CA . PHE A 1 89 ? 1.526 5.894 9.535 1.00 88.62 89 PHE A CA 1
ATOM 715 C C . PHE A 1 89 ? 1.565 6.719 10.824 1.00 88.62 89 PHE A C 1
ATOM 717 O O . PHE A 1 89 ? 1.000 7.809 10.904 1.00 88.62 89 PHE A O 1
ATOM 724 N N . LEU A 1 90 ? 2.280 6.211 11.824 1.00 87.00 90 LEU A N 1
ATOM 725 C CA . LEU A 1 90 ? 2.504 6.857 13.112 1.00 87.00 90 LEU A CA 1
ATOM 726 C C . LEU A 1 90 ? 3.601 7.939 13.065 1.00 87.00 90 LEU A C 1
ATOM 728 O O . LEU A 1 90 ? 3.896 8.580 14.075 1.00 87.00 90 LEU A O 1
ATOM 732 N N . CYS A 1 91 ? 4.184 8.180 11.888 1.00 83.19 91 CYS A N 1
ATOM 733 C CA . CYS A 1 91 ? 5.242 9.157 11.656 1.00 83.19 91 CYS A CA 1
ATOM 734 C C . CYS A 1 91 ? 6.467 8.958 12.571 1.00 83.19 91 CYS A C 1
ATOM 736 O O . CYS A 1 91 ? 7.069 9.934 13.018 1.00 83.19 91 CYS A O 1
ATOM 738 N N . LEU A 1 92 ? 6.813 7.703 12.867 1.00 78.62 92 LEU A N 1
ATOM 739 C CA . LEU A 1 92 ? 7.966 7.320 13.689 1.00 78.62 92 LEU A CA 1
ATOM 740 C C . LEU A 1 92 ? 9.254 7.160 12.870 1.00 78.62 92 LEU A C 1
ATOM 742 O O . LEU A 1 92 ? 10.345 7.162 13.430 1.00 78.62 92 LEU A O 1
ATOM 746 N N . THR A 1 93 ? 9.141 7.045 11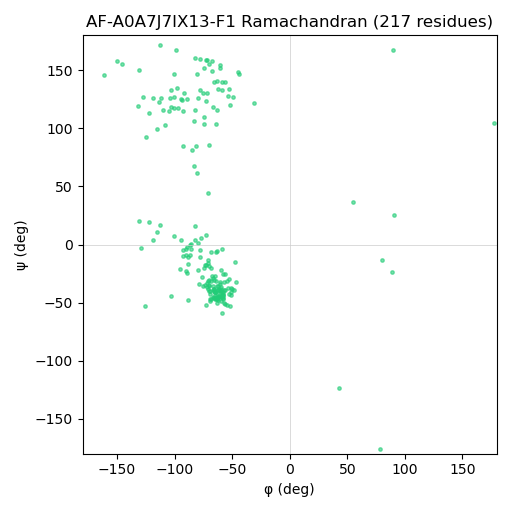.548 1.00 70.56 93 THR A N 1
ATOM 747 C CA . THR A 1 93 ? 10.287 6.935 10.641 1.00 70.56 93 THR A CA 1
ATOM 748 C C . THR A 1 93 ? 10.975 8.287 10.468 1.00 70.56 93 THR A C 1
ATOM 750 O O . THR A 1 93 ? 10.318 9.283 10.146 1.00 70.56 93 THR A O 1
ATOM 753 N N . THR A 1 94 ? 12.298 8.333 10.625 1.00 56.44 94 THR A N 1
ATOM 754 C CA . THR A 1 94 ? 13.081 9.527 10.296 1.00 56.44 94 THR A CA 1
ATOM 755 C C . THR A 1 94 ? 13.272 9.620 8.786 1.00 56.44 94 THR A C 1
ATOM 757 O O . THR A 1 94 ? 13.616 8.650 8.115 1.00 56.44 94 THR A O 1
ATOM 760 N N . THR A 1 95 ? 13.038 10.805 8.229 1.00 51.31 95 THR A N 1
ATOM 761 C CA . THR A 1 95 ? 13.408 11.102 6.846 1.00 51.31 95 THR A CA 1
ATOM 762 C C . THR A 1 95 ? 14.919 11.288 6.803 1.00 51.31 95 THR A C 1
ATOM 764 O O . THR A 1 95 ? 15.419 12.325 7.246 1.00 51.31 95 THR A O 1
ATOM 767 N N . LYS A 1 96 ? 15.663 10.299 6.303 1.00 51.34 96 LYS A N 1
ATOM 768 C CA . LYS A 1 96 ? 16.982 10.601 5.735 1.00 51.34 96 LYS A CA 1
ATOM 769 C C . LYS A 1 96 ? 16.764 11.269 4.371 1.00 51.34 96 LYS A C 1
ATOM 771 O O . LYS A 1 96 ? 15.703 11.110 3.768 1.00 51.34 96 LYS A O 1
ATOM 776 N N . GLU A 1 97 ? 17.718 12.110 3.989 1.00 43.72 97 GLU A N 1
ATOM 777 C CA . GLU A 1 97 ? 17.669 13.061 2.870 1.00 43.72 97 GLU A CA 1
ATOM 778 C C . GLU A 1 97 ? 16.809 12.596 1.676 1.00 43.72 97 GLU A C 1
ATOM 780 O O . GLU A 1 97 ? 17.036 11.543 1.095 1.00 43.72 97 GLU A O 1
ATOM 785 N N . GLY A 1 98 ? 15.796 13.393 1.316 1.00 47.97 98 GLY A N 1
ATOM 786 C CA . GLY A 1 98 ? 15.054 13.254 0.055 1.00 47.97 98 GLY A CA 1
ATOM 787 C C . GLY A 1 98 ? 13.835 12.321 0.041 1.00 47.97 98 GLY A C 1
ATOM 788 O O . GLY A 1 98 ? 12.935 12.564 -0.760 1.00 47.97 98 GLY A O 1
ATOM 789 N N . ILE A 1 99 ? 13.725 11.323 0.929 1.00 54.28 99 ILE A N 1
ATOM 790 C CA . ILE A 1 99 ? 12.598 10.366 0.909 1.00 54.28 99 ILE A CA 1
ATOM 791 C C . ILE A 1 99 ? 11.661 10.616 2.094 1.00 54.28 99 ILE A C 1
ATOM 793 O O . ILE A 1 99 ? 11.927 10.227 3.233 1.00 54.28 99 ILE A O 1
ATOM 797 N N . ASN A 1 100 ? 10.519 11.260 1.828 1.00 57.50 100 ASN A N 1
ATOM 798 C CA . ASN A 1 100 ? 9.468 11.421 2.832 1.00 57.50 100 ASN A CA 1
ATOM 799 C C . ASN A 1 100 ? 8.555 10.188 2.873 1.00 57.50 100 ASN A C 1
ATOM 801 O O . ASN A 1 100 ? 7.465 10.185 2.309 1.00 57.50 100 ASN A O 1
ATOM 805 N N . ALA A 1 101 ? 9.003 9.152 3.578 1.00 63.72 101 ALA A N 1
ATOM 806 C CA . ALA A 1 101 ? 8.220 7.948 3.865 1.00 63.72 101 ALA A CA 1
ATOM 807 C C . ALA A 1 101 ? 7.167 8.157 4.979 1.00 63.72 101 ALA A C 1
ATOM 809 O O . ALA A 1 101 ? 6.517 7.214 5.416 1.00 63.72 101 ALA A O 1
ATOM 810 N N . SER A 1 102 ? 6.981 9.383 5.475 1.00 71.81 102 SER A N 1
ATOM 811 C CA . SER A 1 102 ? 6.072 9.671 6.581 1.00 71.81 102 SER A CA 1
ATOM 812 C C . SER A 1 102 ? 4.738 10.247 6.099 1.00 71.81 102 SER A C 1
ATOM 814 O O . SER A 1 102 ? 4.677 11.071 5.188 1.00 71.81 102 SER A O 1
ATOM 816 N N . TYR A 1 103 ? 3.654 9.920 6.805 1.00 80.25 103 TYR A N 1
ATOM 817 C CA . TYR A 1 103 ? 2.312 10.458 6.547 1.00 80.25 103 TYR A CA 1
ATOM 818 C C . TYR A 1 103 ? 2.130 11.931 6.972 1.00 80.25 103 TYR A C 1
ATOM 820 O O . TYR A 1 103 ? 1.024 12.480 6.916 1.00 80.25 103 TYR A O 1
ATOM 828 N N . THR A 1 104 ? 3.212 12.609 7.368 1.00 79.19 104 THR A N 1
ATOM 829 C CA . THR A 1 104 ? 3.227 14.036 7.735 1.00 79.19 104 THR A CA 1
ATOM 830 C C . THR A 1 104 ? 2.646 14.946 6.653 1.00 79.19 104 THR A C 1
ATOM 832 O O . THR A 1 104 ? 1.947 15.903 6.984 1.00 79.19 104 THR A O 1
ATOM 835 N N . THR A 1 105 ? 2.887 14.639 5.377 1.00 79.44 105 THR A N 1
ATOM 836 C CA . THR A 1 105 ? 2.353 15.386 4.224 1.00 79.44 105 THR A CA 1
ATOM 837 C C . THR A 1 105 ? 0.998 14.858 3.748 1.00 79.44 105 THR A C 1
ATOM 839 O O . THR A 1 105 ? 0.208 15.622 3.192 1.00 79.44 105 THR A O 1
ATOM 842 N N . PHE A 1 106 ? 0.679 13.599 4.052 1.00 85.50 106 PHE A N 1
ATOM 843 C CA . PHE A 1 106 ? -0.579 12.951 3.690 1.00 85.50 106 PHE A CA 1
ATOM 844 C C . PHE A 1 106 ? -1.760 13.464 4.523 1.00 85.50 106 PHE A C 1
ATOM 846 O O . PHE A 1 106 ? -2.780 13.899 3.984 1.00 85.50 106 PHE A O 1
ATOM 853 N N . PHE A 1 107 ? -1.641 13.460 5.856 1.00 88.25 107 PHE A N 1
ATOM 854 C CA . PHE A 1 107 ? -2.774 13.776 6.730 1.00 88.25 107 PHE A CA 1
ATOM 855 C C . PHE A 1 107 ? -3.358 15.191 6.556 1.00 88.25 107 PHE A C 1
ATOM 857 O O . PHE A 1 107 ? -4.585 15.325 6.603 1.00 88.25 107 PHE A O 1
ATOM 864 N N . PRO A 1 108 ? -2.566 16.259 6.324 1.00 87.62 108 PRO A N 1
ATOM 865 C CA . PRO A 1 108 ? -3.110 17.584 6.008 1.00 87.62 108 PRO A CA 1
ATOM 866 C C . PRO A 1 108 ? -4.020 17.606 4.764 1.00 87.62 108 PRO A C 1
ATOM 868 O O . PRO A 1 108 ? -4.915 18.449 4.653 1.00 87.62 108 PRO A O 1
ATOM 871 N N . LEU A 1 109 ? -3.840 16.658 3.839 1.00 87.81 109 LEU A N 1
ATOM 872 C CA . LEU A 1 109 ? -4.592 16.565 2.589 1.00 87.81 109 LEU A CA 1
ATOM 873 C C . LEU A 1 109 ? -5.919 15.801 2.720 1.00 87.81 109 LEU A C 1
ATOM 875 O O . LEU A 1 109 ? -6.673 15.742 1.750 1.00 87.81 109 LEU A O 1
ATOM 879 N N . LEU A 1 110 ? -6.272 15.304 3.913 1.00 89.31 110 LEU A N 1
ATOM 880 C CA . LEU A 1 110 ? -7.516 14.556 4.169 1.00 89.31 110 LEU A CA 1
ATOM 881 C C . LEU A 1 110 ? -8.808 15.352 3.948 1.00 89.31 110 LEU A C 1
ATOM 883 O O . LEU A 1 110 ? -9.898 14.793 4.005 1.00 89.31 110 LEU A O 1
ATOM 887 N N . HIS A 1 111 ? -8.735 16.651 3.666 1.00 85.88 111 HIS A N 1
ATOM 888 C CA . HIS A 1 111 ? -9.889 17.407 3.182 1.00 85.88 111 HIS A CA 1
ATOM 889 C C . HIS A 1 111 ? -10.290 17.020 1.741 1.00 85.88 111 HIS A C 1
ATOM 891 O O . HIS A 1 111 ? -11.417 17.288 1.329 1.00 85.88 111 HIS A O 1
ATOM 897 N N . LYS A 1 112 ? -9.397 16.380 0.972 1.00 87.00 112 LYS A N 1
ATOM 898 C CA . LYS A 1 112 ? -9.638 15.934 -0.407 1.00 87.00 112 LYS A CA 1
ATOM 899 C C . LYS A 1 112 ? -10.233 14.521 -0.417 1.00 87.00 112 LYS A C 1
ATOM 901 O O . LYS A 1 112 ? -9.609 13.591 0.087 1.00 87.00 112 LYS A O 1
ATOM 906 N N . LYS A 1 113 ? -11.385 14.330 -1.075 1.00 85.88 113 LYS A N 1
ATOM 907 C CA . LYS A 1 113 ? -12.068 13.019 -1.177 1.00 85.88 113 LYS A CA 1
ATOM 908 C C . LYS A 1 113 ? -11.168 11.860 -1.657 1.00 85.88 113 LYS A C 1
ATOM 910 O O . LYS A 1 113 ? -11.221 10.806 -1.034 1.00 85.88 113 LYS A O 1
ATOM 915 N N . PRO A 1 114 ? -10.303 12.019 -2.682 1.00 83.94 114 PRO A N 1
ATOM 916 C CA . PRO A 1 114 ? -9.425 10.924 -3.116 1.00 83.94 114 PRO A CA 1
ATOM 917 C C . PRO A 1 114 ? -8.436 10.470 -2.033 1.00 83.94 114 PRO A C 1
ATOM 919 O O . PRO A 1 114 ? -8.194 9.280 -1.878 1.00 83.94 114 PRO A O 1
ATOM 922 N N . VAL A 1 115 ? -7.928 11.407 -1.228 1.00 85.12 115 VAL A N 1
ATOM 923 C CA . VAL A 1 115 ? -7.011 11.110 -0.115 1.00 85.12 115 VAL A CA 1
ATOM 924 C C . VAL A 1 115 ? -7.755 10.415 1.030 1.00 85.12 115 VAL A C 1
ATOM 926 O O . VAL A 1 115 ? -7.208 9.539 1.690 1.00 85.12 115 VAL A O 1
ATOM 929 N N . GLN A 1 116 ? -9.033 10.744 1.245 1.00 88.44 116 GLN A N 1
ATOM 930 C CA . GLN A 1 116 ? -9.879 10.010 2.194 1.00 88.44 116 GLN A CA 1
ATOM 931 C C . GLN A 1 116 ? -10.10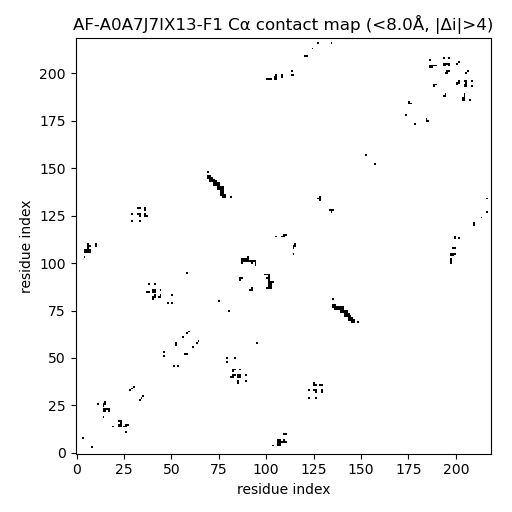5 8.561 1.750 1.00 88.44 116 GLN A C 1
ATOM 933 O O . GLN A 1 116 ? -10.051 7.664 2.585 1.00 88.44 116 GLN A O 1
ATOM 938 N N . ALA A 1 117 ? -10.322 8.316 0.454 1.00 86.25 117 ALA A N 1
ATOM 939 C CA . ALA A 1 117 ? -10.439 6.958 -0.079 1.00 86.25 117 ALA A CA 1
ATOM 940 C C . ALA A 1 117 ? -9.132 6.163 0.102 1.00 86.25 117 ALA A C 1
ATOM 942 O O . ALA A 1 117 ? -9.170 5.030 0.576 1.00 86.25 117 ALA A O 1
ATOM 943 N N . GLN A 1 118 ? -7.977 6.788 -0.160 1.00 85.62 118 GLN A N 1
ATOM 944 C CA . GLN A 1 118 ? -6.660 6.200 0.125 1.00 85.62 118 GLN A CA 1
ATOM 945 C C . GLN A 1 118 ? -6.502 5.858 1.610 1.00 85.62 118 GLN A C 1
ATOM 947 O O . GLN A 1 118 ? -6.099 4.749 1.948 1.00 85.62 118 GLN A O 1
ATOM 952 N N . LEU A 1 119 ? -6.887 6.771 2.512 1.00 89.56 119 LEU A N 1
ATOM 953 C CA . LEU A 1 119 ? -6.870 6.495 3.948 1.00 89.56 119 LEU A CA 1
ATOM 954 C C . LEU A 1 119 ? -7.759 5.296 4.292 1.00 89.56 119 LEU A C 1
ATOM 956 O O . LEU A 1 119 ? -7.333 4.437 5.057 1.00 89.56 119 LEU A O 1
ATOM 960 N N . LYS A 1 120 ? -8.971 5.212 3.729 1.00 89.50 120 LYS A N 1
ATOM 961 C CA . LYS A 1 120 ? -9.875 4.081 3.976 1.00 89.50 120 LYS A CA 1
ATOM 962 C C . LYS A 1 120 ? -9.238 2.749 3.582 1.00 89.50 120 LYS A C 1
ATOM 964 O O . LYS A 1 120 ? -9.353 1.797 4.344 1.00 89.50 120 LYS A O 1
ATOM 969 N N . MET A 1 121 ? -8.527 2.703 2.460 1.00 87.81 121 MET A N 1
ATOM 970 C CA . MET A 1 121 ? -7.803 1.514 2.004 1.00 87.81 121 MET A CA 1
ATOM 971 C C . MET A 1 121 ? -6.636 1.143 2.930 1.00 87.81 121 MET A C 1
ATOM 973 O O . MET A 1 121 ? -6.531 -0.010 3.340 1.00 87.81 121 MET A O 1
ATOM 977 N N . ILE A 1 122 ? -5.819 2.117 3.348 1.00 89.81 122 ILE A N 1
ATOM 978 C CA . ILE A 1 122 ? -4.733 1.895 4.322 1.00 89.81 122 ILE A CA 1
ATOM 979 C C . ILE A 1 122 ? -5.285 1.347 5.643 1.00 89.81 122 ILE A C 1
ATOM 981 O O . ILE A 1 122 ? -4.756 0.400 6.219 1.00 89.81 122 ILE A O 1
ATOM 985 N N . LEU A 1 123 ? -6.376 1.931 6.138 1.00 91.81 123 LEU A N 1
ATOM 986 C CA . LEU A 1 123 ? -7.014 1.475 7.370 1.00 91.81 123 LEU A CA 1
ATOM 987 C C . LEU A 1 123 ? -7.692 0.116 7.202 1.00 91.81 123 LEU A C 1
ATOM 989 O O . LEU A 1 123 ? -7.758 -0.642 8.169 1.00 91.81 123 LEU A O 1
ATOM 993 N N . ASN A 1 124 ? -8.180 -0.208 6.003 1.00 90.56 124 ASN A N 1
ATOM 994 C CA . ASN A 1 124 ? -8.724 -1.525 5.702 1.00 90.56 124 ASN A CA 1
ATOM 995 C C . ASN A 1 124 ? -7.638 -2.600 5.814 1.00 90.56 124 ASN A C 1
ATOM 997 O O . ASN A 1 124 ? -7.855 -3.586 6.511 1.00 90.56 124 ASN A O 1
ATOM 1001 N N . TYR A 1 125 ? -6.448 -2.358 5.252 1.00 90.81 125 TYR A N 1
ATOM 1002 C CA . TYR A 1 125 ? -5.289 -3.242 5.414 1.00 90.81 125 TYR A CA 1
ATOM 1003 C C . TYR A 1 125 ? -5.007 -3.551 6.896 1.00 90.81 125 TYR A C 1
ATOM 1005 O O . TYR A 1 125 ? -5.018 -4.710 7.305 1.00 90.81 125 TYR A O 1
ATOM 1013 N N . PHE A 1 126 ? -4.874 -2.527 7.747 1.00 91.38 126 PHE A N 1
ATOM 1014 C CA . PHE A 1 126 ? -4.649 -2.749 9.183 1.00 91.38 126 PHE A CA 1
ATOM 1015 C C . PHE A 1 126 ? -5.840 -3.384 9.904 1.00 91.38 126 PHE A C 1
ATOM 1017 O O . PHE A 1 126 ? -5.657 -4.076 10.904 1.00 91.38 126 PHE A O 1
ATOM 1024 N N . SER A 1 127 ? -7.061 -3.153 9.424 1.00 89.56 127 SER A N 1
ATOM 1025 C CA . SER A 1 127 ? -8.256 -3.781 9.989 1.00 89.56 127 SER A CA 1
ATOM 1026 C C . SER A 1 127 ? -8.299 -5.278 9.691 1.00 89.56 127 SER A C 1
ATOM 1028 O O . SER A 1 127 ? -8.731 -6.034 10.556 1.00 89.56 127 SER A O 1
ATOM 1030 N N . LEU A 1 128 ? -7.810 -5.713 8.524 1.00 88.31 128 LEU A N 1
ATOM 1031 C CA . LEU A 1 128 ? -7.628 -7.131 8.206 1.00 88.31 128 LEU A CA 1
ATOM 1032 C C . LEU A 1 128 ? -6.566 -7.761 9.112 1.00 88.31 128 LEU A C 1
ATOM 1034 O O . LEU A 1 128 ? -6.836 -8.781 9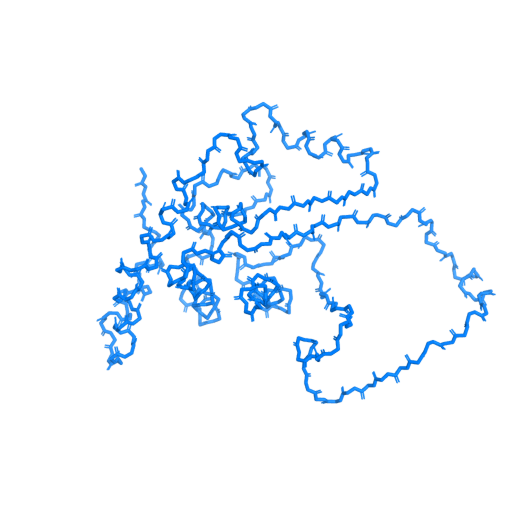.740 1.00 88.31 128 LEU A O 1
ATOM 1038 N N . MET A 1 129 ? -5.420 -7.095 9.290 1.00 87.00 129 MET A N 1
ATOM 1039 C CA . MET A 1 129 ? -4.380 -7.546 10.228 1.00 87.00 129 MET A CA 1
ATOM 1040 C C . MET A 1 129 ? -4.877 -7.613 11.682 1.00 87.00 129 MET A C 1
ATOM 1042 O O . MET A 1 129 ? -4.420 -8.442 12.463 1.00 87.00 129 MET A O 1
ATOM 1046 N N . ALA A 1 130 ? -5.797 -6.722 12.070 1.00 85.50 130 ALA A N 1
ATOM 1047 C CA . ALA A 1 130 ? -6.399 -6.715 13.403 1.00 85.50 130 ALA A CA 1
ATOM 1048 C C . ALA A 1 130 ? -7.415 -7.851 13.597 1.00 85.50 130 ALA A C 1
ATOM 1050 O O . ALA A 1 130 ? -7.541 -8.366 14.705 1.00 85.50 130 ALA A O 1
ATOM 1051 N N . ALA A 1 131 ? -8.156 -8.208 12.545 1.00 85.81 131 ALA A N 1
ATOM 1052 C CA . ALA A 1 131 ? -9.133 -9.292 12.578 1.00 85.81 131 ALA A CA 1
ATOM 1053 C C . ALA A 1 131 ? -8.458 -10.672 12.552 1.00 85.81 131 ALA A C 1
ATOM 1055 O O . ALA A 1 131 ? -8.911 -11.585 13.238 1.00 85.81 131 ALA A O 1
ATOM 1056 N N . ASN A 1 132 ? -7.353 -10.793 11.814 1.00 84.38 132 ASN A N 1
ATOM 1057 C CA . ASN A 1 132 ? -6.642 -12.044 11.600 1.00 84.38 132 ASN A CA 1
ATOM 1058 C C . ASN A 1 132 ? -5.172 -11.882 12.016 1.00 84.38 132 ASN A C 1
ATOM 1060 O O . ASN A 1 132 ? -4.324 -11.472 11.222 1.00 84.38 132 ASN A O 1
ATOM 1064 N N . CYS A 1 133 ? -4.872 -12.216 13.273 1.00 69.50 133 CYS A N 1
ATOM 1065 C CA . CYS A 1 133 ? -3.548 -12.015 13.871 1.00 69.50 133 CYS A CA 1
ATOM 1066 C C . CYS A 1 133 ? -2.393 -12.685 13.106 1.00 69.50 133 CYS A C 1
ATOM 1068 O O . CYS A 1 133 ? -1.272 -12.193 13.198 1.00 69.50 133 CYS A O 1
ATOM 1070 N N . ASP A 1 134 ? -2.669 -13.753 12.354 1.00 79.62 134 ASP A N 1
ATOM 1071 C CA . ASP A 1 134 ? -1.649 -14.536 11.650 1.00 79.62 134 ASP A CA 1
ATOM 1072 C C . ASP A 1 134 ? -1.373 -14.030 10.221 1.00 79.62 134 ASP A C 1
ATOM 1074 O O . ASP A 1 134 ? -0.414 -14.476 9.598 1.00 79.62 134 ASP A O 1
ATOM 1078 N N . GLU A 1 135 ? -2.165 -13.093 9.675 1.00 81.19 135 GLU A N 1
ATOM 1079 C CA . GLU A 1 135 ? -1.999 -12.645 8.274 1.00 81.19 135 GLU A CA 1
ATOM 1080 C C . GLU A 1 135 ? -0.658 -11.971 8.014 1.00 81.19 135 GLU A C 1
ATOM 1082 O O . GLU A 1 135 ? -0.056 -12.151 6.956 1.00 81.19 135 GLU A O 1
ATOM 1087 N N . ALA A 1 136 ? -0.160 -11.220 8.993 1.00 76.12 136 ALA A N 1
ATOM 1088 C CA . ALA A 1 136 ? 1.143 -10.583 8.882 1.00 76.12 136 ALA A CA 1
ATOM 1089 C C . ALA A 1 136 ? 2.279 -11.620 8.805 1.00 76.12 136 ALA A C 1
ATOM 1091 O O . ALA A 1 136 ? 3.317 -11.342 8.210 1.00 76.12 136 ALA A O 1
ATOM 1092 N N . ASP A 1 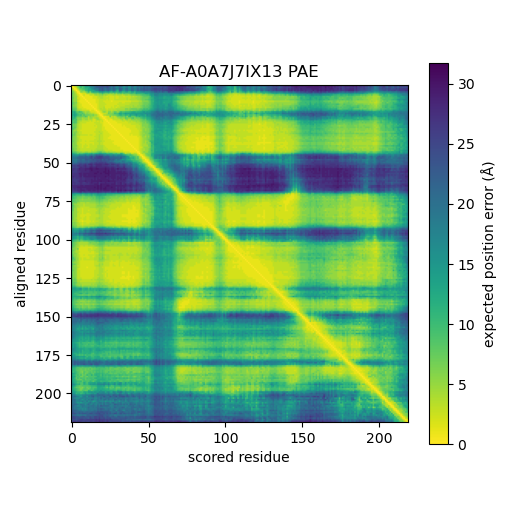137 ? 2.092 -12.817 9.363 1.00 81.19 137 ASP A N 1
ATOM 1093 C CA . ASP A 1 137 ? 3.092 -13.887 9.349 1.00 81.19 137 ASP A CA 1
ATOM 1094 C C . ASP A 1 137 ? 2.973 -14.794 8.103 1.00 81.19 137 ASP A C 1
ATOM 1096 O O . ASP A 1 137 ? 3.803 -15.684 7.898 1.00 81.19 137 ASP A O 1
ATOM 1100 N N . LYS A 1 138 ? 1.990 -14.559 7.219 1.00 82.25 138 LYS A N 1
ATOM 1101 C CA . LYS A 1 138 ? 1.834 -15.336 5.985 1.00 82.25 138 LYS A CA 1
ATOM 1102 C C . LYS A 1 138 ? 2.732 -14.811 4.870 1.00 82.25 138 LYS A C 1
ATOM 1104 O O . LYS A 1 138 ? 2.422 -13.819 4.218 1.00 82.25 138 LYS A O 1
ATOM 1109 N N . GLY A 1 139 ? 3.794 -15.552 4.577 1.00 83.94 139 GLY A N 1
ATOM 1110 C CA . GLY A 1 139 ? 4.566 -15.397 3.346 1.00 83.94 139 GLY A CA 1
ATOM 1111 C C . GLY A 1 139 ? 5.546 -14.222 3.330 1.00 83.94 139 GLY A C 1
ATOM 1112 O O . GLY A 1 139 ? 5.766 -13.515 4.317 1.00 83.94 139 GLY A O 1
ATOM 1113 N N . ASN A 1 140 ? 6.174 -14.047 2.169 1.00 81.00 140 ASN A N 1
ATOM 1114 C CA . ASN A 1 140 ? 7.234 -13.074 1.943 1.00 81.00 140 ASN A CA 1
ATOM 1115 C C . ASN A 1 140 ? 6.951 -12.253 0.684 1.00 81.00 140 ASN A C 1
ATOM 1117 O O . ASN A 1 140 ? 6.384 -12.762 -0.279 1.00 81.00 140 ASN A O 1
ATOM 1121 N N . LEU A 1 141 ? 7.423 -11.010 0.686 1.00 82.38 141 LEU A N 1
ATOM 1122 C CA . LEU A 1 141 ? 7.416 -10.090 -0.442 1.00 82.38 141 LEU A CA 1
ATOM 1123 C C . LEU A 1 141 ? 8.826 -10.004 -1.017 1.00 82.38 141 LEU A C 1
ATOM 1125 O O . LEU A 1 141 ? 9.781 -9.735 -0.286 1.00 82.38 141 LEU A O 1
ATOM 1129 N N . ALA A 1 142 ? 8.959 -10.248 -2.319 1.00 80.50 142 ALA A N 1
ATOM 1130 C CA . ALA A 1 142 ? 10.227 -10.139 -3.029 1.00 80.50 142 ALA A CA 1
ATOM 1131 C C . ALA A 1 142 ? 10.285 -8.814 -3.800 1.00 80.50 142 ALA A C 1
ATOM 1133 O O . ALA A 1 142 ? 9.511 -8.590 -4.726 1.00 80.50 142 ALA A O 1
ATOM 1134 N N . TYR A 1 143 ? 11.236 -7.953 -3.447 1.00 80.62 143 TYR A N 1
ATOM 1135 C CA . TYR A 1 143 ? 11.515 -6.695 -4.132 1.00 80.62 143 TYR A CA 1
ATOM 1136 C C . TYR A 1 143 ? 12.779 -6.857 -4.964 1.00 80.62 143 TYR A C 1
ATOM 1138 O O . TYR A 1 143 ? 13.860 -7.052 -4.411 1.00 80.62 143 TYR A O 1
ATOM 1146 N N . SER A 1 144 ? 12.651 -6.777 -6.286 1.00 79.44 144 SER A N 1
ATOM 1147 C CA . SER A 1 144 ? 13.777 -6.951 -7.208 1.00 79.44 144 SER A CA 1
ATOM 1148 C C . SER A 1 144 ? 14.074 -5.648 -7.940 1.00 79.44 144 SER A C 1
ATOM 1150 O O . SER A 1 144 ? 13.207 -5.123 -8.637 1.00 79.44 144 SER A O 1
ATOM 1152 N N . ARG A 1 145 ? 15.303 -5.137 -7.822 1.00 78.88 145 ARG A N 1
ATOM 1153 C CA . ARG A 1 145 ? 15.817 -4.080 -8.696 1.00 78.88 145 ARG A CA 1
ATOM 1154 C C . ARG A 1 145 ? 16.629 -4.734 -9.802 1.00 78.88 145 ARG A C 1
ATOM 1156 O O . ARG A 1 145 ? 17.657 -5.349 -9.532 1.00 78.88 145 ARG A O 1
ATOM 1163 N N . LEU A 1 146 ? 16.172 -4.567 -11.036 1.00 78.50 146 LEU A N 1
ATOM 1164 C CA . LEU A 1 146 ? 16.865 -5.030 -12.232 1.00 78.50 146 LEU A CA 1
ATOM 1165 C C . LEU A 1 146 ? 17.378 -3.803 -12.987 1.00 78.50 146 LEU A C 1
ATOM 1167 O O . LEU A 1 146 ? 16.573 -2.987 -13.438 1.00 78.50 146 LEU A O 1
ATOM 1171 N N . VAL A 1 147 ? 18.696 -3.646 -13.113 1.00 75.69 147 VAL A N 1
ATOM 1172 C CA . VAL A 1 147 ? 19.281 -2.637 -14.004 1.00 75.69 147 VAL A CA 1
ATOM 1173 C C . VAL A 1 147 ? 19.587 -3.314 -15.332 1.00 75.69 147 VAL A C 1
ATOM 1175 O O . VAL A 1 147 ? 20.245 -4.353 -15.388 1.00 75.69 147 VAL A O 1
ATOM 1178 N N . GLY A 1 148 ? 19.066 -2.749 -16.419 1.00 67.25 148 GLY A N 1
ATOM 1179 C CA . GLY A 1 148 ? 19.400 -3.221 -17.755 1.00 67.25 148 GLY A CA 1
ATOM 1180 C C . GLY A 1 148 ? 20.889 -3.014 -18.015 1.00 67.25 148 GLY A C 1
ATOM 1181 O O . GLY A 1 148 ? 21.349 -1.881 -18.077 1.00 67.25 148 GLY A O 1
ATOM 1182 N N . THR A 1 149 ? 21.635 -4.102 -18.196 1.00 60.47 149 THR A N 1
ATOM 1183 C CA . THR A 1 149 ? 23.068 -4.074 -18.545 1.00 60.47 149 THR A CA 1
ATOM 1184 C C . THR A 1 149 ? 23.315 -3.779 -20.028 1.00 60.47 149 THR A C 1
ATOM 1186 O O . THR A 1 149 ? 24.456 -3.658 -20.471 1.00 60.47 149 THR A O 1
ATOM 1189 N N . GLY A 1 150 ? 22.249 -3.692 -20.824 1.00 56.50 150 GLY A N 1
ATOM 1190 C CA . GLY A 1 150 ? 22.334 -3.441 -22.253 1.00 56.50 150 GLY A CA 1
ATOM 1191 C C . GLY A 1 150 ? 22.550 -1.963 -22.549 1.00 56.50 150 GLY A C 1
ATOM 1192 O O . GLY A 1 150 ? 21.735 -1.127 -22.160 1.00 56.50 150 GLY A O 1
ATOM 1193 N N . ILE A 1 151 ? 23.596 -1.655 -23.322 1.00 59.97 151 ILE A N 1
ATOM 1194 C CA . ILE A 1 151 ? 23.634 -0.424 -24.120 1.00 59.97 151 ILE A CA 1
ATOM 1195 C C . ILE A 1 151 ? 22.300 -0.373 -24.882 1.00 59.97 151 ILE A C 1
ATOM 1197 O O . ILE A 1 151 ? 21.949 -1.380 -25.512 1.00 59.97 151 ILE A O 1
ATOM 1201 N 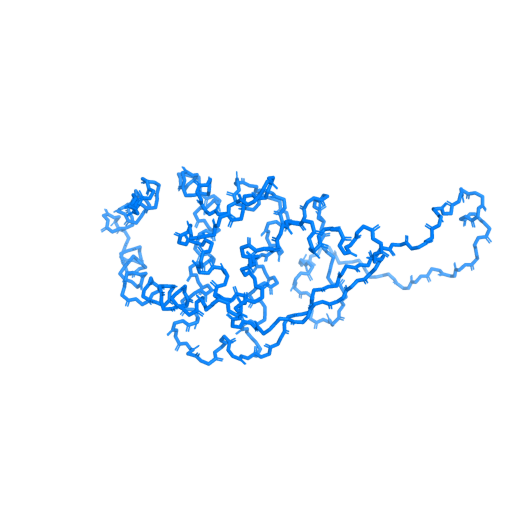N . PRO A 1 152 ? 21.527 0.727 -24.806 1.00 66.31 152 PRO A N 1
ATOM 1202 C CA . PRO A 1 152 ? 20.299 0.847 -25.572 1.00 66.31 152 PRO A CA 1
ATOM 1203 C C . PRO A 1 152 ? 20.627 0.547 -27.026 1.00 66.31 152 PRO A C 1
ATOM 1205 O O . PRO A 1 152 ? 21.486 1.219 -27.601 1.00 66.31 152 PRO A O 1
ATOM 1208 N N . LEU A 1 153 ? 19.990 -0.483 -27.589 1.00 70.75 153 LEU A N 1
ATOM 1209 C CA . LEU A 1 153 ? 20.237 -0.835 -28.979 1.00 70.75 153 LEU A CA 1
ATOM 1210 C C . LEU A 1 153 ? 20.012 0.418 -29.823 1.00 70.75 153 LEU A C 1
ATOM 1212 O O . LEU A 1 153 ? 18.965 1.071 -29.713 1.00 70.75 153 LEU A O 1
ATOM 1216 N N . VAL A 1 154 ? 20.992 0.768 -30.650 1.00 80.81 154 VAL A N 1
ATOM 1217 C CA . VAL A 1 154 ? 20.814 1.880 -31.582 1.00 80.81 154 VAL A CA 1
ATOM 1218 C C . VAL A 1 154 ? 19.760 1.491 -32.620 1.00 80.81 154 VAL A C 1
ATOM 1220 O O . VAL A 1 154 ? 19.472 0.312 -32.839 1.00 80.81 154 VAL A O 1
ATOM 1223 N N . VAL A 1 155 ? 19.139 2.482 -33.263 1.00 81.62 155 VAL A N 1
ATOM 1224 C CA . VAL A 1 155 ? 17.992 2.267 -34.169 1.00 81.62 155 VAL A CA 1
ATOM 1225 C C . VAL A 1 155 ? 18.269 1.193 -35.230 1.00 81.62 155 VAL A C 1
ATOM 1227 O O . VAL A 1 155 ? 17.385 0.397 -35.552 1.00 81.62 155 VAL A O 1
ATOM 1230 N N . ASP A 1 156 ? 19.494 1.129 -35.747 1.00 84.81 156 ASP A N 1
ATOM 1231 C CA . ASP A 1 156 ? 19.871 0.153 -36.771 1.00 84.81 156 ASP A CA 1
ATOM 1232 C C . ASP A 1 156 ? 19.963 -1.283 -36.232 1.00 84.81 156 ASP A C 1
ATOM 1234 O O . ASP A 1 156 ? 19.605 -2.229 -36.936 1.00 84.81 156 ASP A O 1
ATOM 1238 N N . GLU A 1 157 ? 20.329 -1.464 -34.962 1.00 85.00 157 GLU A N 1
ATOM 1239 C CA . GLU A 1 157 ? 20.336 -2.775 -34.309 1.00 85.00 157 GLU A CA 1
ATOM 1240 C C . GLU A 1 157 ? 18.912 -3.281 -34.057 1.00 85.00 157 GLU A C 1
ATOM 1242 O O . GLU A 1 157 ? 18.633 -4.460 -34.286 1.00 85.00 157 GLU A O 1
ATOM 1247 N N . TRP A 1 158 ? 17.980 -2.396 -33.679 1.00 85.44 158 TRP A N 1
ATOM 1248 C CA . TRP A 1 158 ? 16.552 -2.731 -33.599 1.00 85.44 158 TRP A CA 1
ATOM 1249 C C . TRP A 1 158 ? 15.991 -3.160 -34.958 1.00 85.44 158 TRP A C 1
ATOM 1251 O O . TRP A 1 158 ? 15.293 -4.168 -35.047 1.00 85.44 158 TRP A O 1
ATOM 1261 N N . ARG A 1 159 ? 16.334 -2.442 -36.035 1.00 84.69 159 ARG A N 1
ATOM 1262 C CA . ARG A 1 159 ? 15.900 -2.769 -37.408 1.00 84.69 159 ARG A CA 1
ATOM 1263 C C . ARG A 1 159 ? 16.465 -4.090 -37.923 1.00 84.69 159 ARG A C 1
ATOM 1265 O O . ARG A 1 159 ? 15.834 -4.751 -38.754 1.00 84.69 159 ARG A O 1
ATOM 1272 N N . ALA A 1 160 ? 17.659 -4.464 -37.469 1.00 87.19 160 ALA A N 1
ATOM 1273 C CA . ALA A 1 160 ? 18.301 -5.717 -37.840 1.00 87.19 160 ALA A CA 1
ATOM 1274 C C . ALA A 1 160 ? 17.673 -6.935 -37.143 1.00 87.19 160 ALA A C 1
ATOM 1276 O O . ALA A 1 160 ? 17.808 -8.054 -37.644 1.00 87.19 160 ALA A O 1
ATOM 1277 N N . LYS A 1 161 ? 16.951 -6.750 -36.027 1.00 84.69 161 LYS A N 1
ATOM 1278 C CA . LYS A 1 161 ? 16.253 -7.853 -35.357 1.00 84.69 161 LYS A CA 1
ATOM 1279 C C . LYS A 1 161 ? 15.174 -8.445 -36.273 1.00 84.69 161 LYS A C 1
ATOM 1281 O O . LYS A 1 161 ? 14.481 -7.754 -37.020 1.00 84.69 161 LYS A O 1
ATOM 1286 N N . ARG A 1 162 ? 15.065 -9.772 -36.230 1.00 89.00 162 ARG A N 1
ATOM 1287 C CA . ARG A 1 162 ? 14.091 -10.583 -36.985 1.00 89.00 162 ARG A CA 1
ATOM 1288 C C . ARG A 1 162 ? 13.222 -11.435 -36.058 1.00 89.00 162 ARG A C 1
ATOM 1290 O O . ARG A 1 162 ? 12.655 -12.432 -36.490 1.00 89.00 162 ARG A O 1
ATOM 1297 N N . THR A 1 163 ? 13.157 -11.066 -34.779 1.00 88.31 163 THR A N 1
ATOM 1298 C CA . THR A 1 163 ? 12.318 -11.744 -33.790 1.00 88.31 163 THR A CA 1
ATOM 1299 C C . THR A 1 163 ? 10.863 -11.682 -34.241 1.00 88.31 163 THR A C 1
ATOM 1301 O O . THR A 1 163 ? 10.392 -10.627 -34.668 1.00 88.31 163 THR A O 1
ATOM 1304 N N . GLN A 1 164 ? 10.167 -12.815 -34.179 1.00 90.12 164 GLN A N 1
ATOM 1305 C CA . GLN A 1 164 ? 8.742 -12.866 -34.485 1.00 90.12 164 GLN A CA 1
ATOM 1306 C C . GLN A 1 164 ? 7.951 -12.101 -33.422 1.00 90.12 164 GLN A C 1
ATOM 1308 O O . GLN A 1 164 ? 8.367 -12.021 -32.265 1.00 90.12 164 GLN A O 1
ATOM 1313 N N . LEU A 1 165 ? 6.824 -11.522 -33.831 1.00 90.12 165 LEU A N 1
ATOM 1314 C CA . LEU A 1 165 ? 5.904 -10.888 -32.896 1.00 90.12 165 LEU A CA 1
ATOM 1315 C C . LEU A 1 165 ? 5.308 -11.952 -31.971 1.00 90.12 165 LEU A C 1
ATOM 1317 O O . LEU A 1 165 ? 4.986 -13.054 -32.416 1.00 90.12 165 LEU A O 1
ATOM 1321 N N . CYS A 1 166 ? 5.170 -11.606 -30.695 1.00 88.88 166 CYS A N 1
ATOM 1322 C CA . CYS A 1 166 ? 4.449 -12.432 -29.738 1.00 88.88 166 CYS A CA 1
ATOM 1323 C C . CYS A 1 166 ? 2.941 -12.369 -30.009 1.00 88.88 166 CYS A C 1
ATOM 1325 O O . CYS A 1 166 ? 2.446 -11.421 -30.626 1.00 88.88 166 CYS A O 1
ATOM 1327 N N . GLU A 1 167 ? 2.218 -13.373 -29.522 1.00 89.50 167 GLU A N 1
ATOM 1328 C CA . GLU A 1 167 ? 0.758 -13.341 -29.476 1.00 89.50 167 GLU A CA 1
ATOM 1329 C C . GLU A 1 167 ? 0.279 -12.138 -28.650 1.00 89.50 167 GLU A C 1
ATOM 1331 O O . GLU A 1 167 ? 0.891 -11.780 -27.641 1.00 89.50 167 GLU A O 1
ATOM 1336 N N . LEU A 1 168 ? -0.784 -11.484 -29.120 1.00 89.06 168 LEU A N 1
ATOM 1337 C CA . LEU A 1 168 ? -1.320 -10.264 -28.529 1.00 89.06 168 LEU A CA 1
ATOM 1338 C C . LEU A 1 168 ? -2.829 -10.396 -28.357 1.00 89.06 168 LEU A C 1
ATOM 1340 O O . LEU A 1 168 ? -3.566 -10.490 -29.339 1.00 89.06 168 LEU A O 1
ATOM 1344 N N . GLU A 1 169 ? -3.275 -10.316 -27.111 1.00 88.31 169 GLU A N 1
ATOM 1345 C CA . GLU A 1 169 ? -4.679 -10.171 -26.756 1.00 88.31 169 GLU A CA 1
ATOM 1346 C C . GLU A 1 169 ? -4.962 -8.716 -26.358 1.00 88.31 169 GLU A C 1
ATOM 1348 O O . GLU A 1 169 ? -4.214 -8.109 -25.592 1.00 88.31 169 GLU A O 1
ATOM 1353 N N . ILE A 1 170 ? -6.042 -8.139 -26.893 1.00 89.12 170 ILE A N 1
ATOM 1354 C CA . ILE A 1 170 ? -6.496 -6.790 -26.539 1.00 89.12 170 ILE A CA 1
ATOM 1355 C C . ILE A 1 170 ? -7.922 -6.887 -26.017 1.00 89.12 170 ILE A C 1
ATOM 1357 O O . ILE A 1 170 ? -8.860 -7.162 -26.768 1.00 89.12 170 ILE A O 1
ATOM 1361 N N . LEU A 1 171 ? -8.083 -6.590 -24.733 1.00 86.38 171 LEU A N 1
ATOM 1362 C CA . LEU A 1 171 ? -9.380 -6.481 -24.082 1.00 86.38 171 LEU A CA 1
ATOM 1363 C C . LEU A 1 171 ? -9.789 -5.007 -24.014 1.00 86.38 171 LEU A C 1
ATOM 1365 O O . LEU A 1 171 ? -8.997 -4.135 -23.668 1.00 86.38 171 LEU A O 1
ATOM 1369 N N . ASN A 1 172 ? -11.044 -4.710 -24.352 1.00 87.31 172 ASN A N 1
ATOM 1370 C CA . ASN A 1 172 ? -11.604 -3.353 -24.286 1.00 87.31 172 ASN A CA 1
ATOM 1371 C C . ASN A 1 172 ? -12.341 -3.066 -22.965 1.00 87.31 172 ASN A C 1
ATOM 1373 O O . ASN A 1 172 ? -12.965 -2.012 -22.819 1.00 87.31 172 ASN A O 1
ATOM 1377 N N . LYS A 1 173 ? -12.319 -4.025 -22.037 1.00 84.75 173 LYS A N 1
ATOM 1378 C CA . LYS A 1 173 ? -12.969 -3.990 -20.726 1.00 84.75 173 LYS A CA 1
ATOM 1379 C C . LYS A 1 173 ? -12.108 -4.738 -19.711 1.00 84.75 173 LYS A C 1
ATOM 1381 O O . LYS A 1 173 ? -11.389 -5.658 -20.089 1.00 84.75 173 LYS A O 1
ATOM 1386 N N . GLY A 1 174 ? -12.278 -4.375 -18.443 1.00 82.62 174 GLY A N 1
ATOM 1387 C CA . GLY A 1 174 ? -11.453 -4.856 -17.337 1.00 82.62 174 GLY A CA 1
ATOM 1388 C C . GLY A 1 174 ? -10.238 -3.962 -17.110 1.00 82.62 174 GLY A C 1
ATOM 1389 O O . GLY A 1 174 ? -9.923 -3.100 -17.937 1.00 82.62 174 GLY A O 1
ATOM 1390 N N . SER A 1 175 ? -9.590 -4.166 -15.974 1.00 80.25 175 SER A N 1
ATOM 1391 C CA . SER A 1 175 ? -8.335 -3.523 -15.607 1.00 80.25 175 SER A CA 1
ATOM 1392 C C . SER A 1 175 ? -7.195 -4.548 -15.545 1.00 80.25 175 SER A C 1
ATOM 1394 O O . SER A 1 175 ? -7.428 -5.751 -15.658 1.00 80.25 175 SER A O 1
ATOM 1396 N N . ILE A 1 176 ? -5.951 -4.082 -15.387 1.00 80.62 176 ILE A N 1
ATOM 1397 C CA . ILE A 1 176 ? -4.769 -4.964 -15.317 1.00 80.62 176 ILE A CA 1
ATOM 1398 C C . ILE A 1 176 ? -4.902 -5.930 -14.132 1.00 80.62 176 ILE A C 1
ATOM 1400 O O . ILE A 1 176 ? -4.629 -7.115 -14.271 1.00 80.62 176 ILE A O 1
ATOM 1404 N N . GLU A 1 177 ? -5.412 -5.429 -13.010 1.00 79.69 177 GLU A N 1
ATOM 1405 C CA . GLU A 1 177 ? -5.639 -6.173 -11.775 1.00 79.69 177 GLU A CA 1
ATOM 1406 C C . GLU A 1 177 ? -6.784 -7.197 -11.823 1.00 79.69 177 GLU A C 1
ATOM 1408 O O . GLU A 1 177 ? -6.891 -8.041 -10.933 1.00 79.69 177 GLU A O 1
ATOM 1413 N N . ASP A 1 178 ? -7.669 -7.102 -12.821 1.00 79.06 178 ASP A N 1
ATOM 1414 C CA . ASP A 1 178 ? -8.819 -8.003 -12.964 1.00 79.06 178 ASP A CA 1
ATOM 1415 C C . ASP A 1 178 ? -8.447 -9.285 -13.727 1.00 79.06 178 ASP A C 1
ATOM 1417 O O . ASP A 1 178 ? -9.290 -10.170 -13.916 1.00 79.06 178 ASP A O 1
ATOM 1421 N N . GLN A 1 179 ? -7.207 -9.386 -14.216 1.00 72.62 179 GLN A N 1
ATOM 1422 C CA . GLN A 1 179 ? -6.760 -10.546 -14.971 1.00 72.62 179 GLN A CA 1
ATOM 1423 C C . GLN A 1 179 ? -6.565 -11.752 -14.044 1.00 72.62 179 GLN A C 1
ATOM 1425 O O . GLN A 1 179 ? -5.832 -11.714 -13.063 1.00 72.62 179 GLN A O 1
ATOM 1430 N N . ILE A 1 180 ? -7.260 -12.844 -14.365 1.00 61.03 180 ILE A N 1
ATOM 1431 C CA . ILE A 1 180 ? -7.264 -14.087 -13.574 1.00 61.03 180 ILE A CA 1
ATOM 1432 C C . ILE A 1 180 ? -6.004 -14.925 -13.857 1.00 61.03 180 ILE A C 1
ATOM 1434 O O . ILE A 1 180 ? -5.600 -15.762 -13.044 1.00 61.03 180 ILE A O 1
ATOM 1438 N N . ASP A 1 181 ? -5.367 -14.693 -15.003 1.00 65.62 181 ASP A N 1
ATOM 1439 C CA . ASP A 1 181 ? -4.152 -15.385 -15.402 1.00 65.62 181 ASP A CA 1
ATOM 1440 C C . ASP A 1 181 ? -2.924 -14.779 -14.717 1.00 65.62 181 ASP A C 1
ATOM 1442 O O . ASP A 1 181 ? -2.852 -13.577 -14.482 1.00 65.62 181 ASP A O 1
ATOM 1446 N N . LYS A 1 182 ? -1.921 -15.618 -14.418 1.00 66.12 182 LYS A N 1
ATOM 1447 C CA . LYS A 1 182 ? -0.642 -15.236 -13.777 1.00 66.12 182 LYS A CA 1
ATOM 1448 C C . LYS A 1 182 ? 0.271 -14.425 -14.715 1.00 66.12 182 LYS A C 1
ATOM 1450 O O . LYS A 1 182 ? 1.458 -14.731 -14.852 1.00 66.12 182 LYS A O 1
ATOM 1455 N N . ALA A 1 183 ? -0.291 -13.452 -15.419 1.00 79.19 183 ALA A N 1
ATOM 1456 C CA . ALA A 1 183 ? 0.439 -12.517 -16.249 1.00 79.19 183 ALA A CA 1
ATOM 1457 C C . ALA A 1 183 ? 1.256 -11.556 -15.373 1.00 79.19 183 ALA A C 1
ATOM 1459 O O . ALA A 1 183 ? 0.956 -11.324 -14.203 1.00 79.19 183 ALA A O 1
ATOM 1460 N N . MET A 1 184 ? 2.323 -11.002 -15.947 1.00 79.75 184 MET A N 1
ATOM 1461 C CA . MET A 1 184 ? 3.082 -9.944 -15.291 1.00 79.75 184 MET A CA 1
ATOM 1462 C C . MET A 1 184 ? 2.284 -8.640 -15.370 1.00 79.75 184 MET A C 1
ATOM 1464 O O . MET A 1 184 ? 2.150 -8.061 -16.448 1.00 79.75 184 MET A O 1
ATOM 1468 N N . GLU A 1 185 ? 1.772 -8.181 -14.231 1.00 84.62 185 GLU A N 1
ATOM 1469 C CA . GLU A 1 185 ? 1.090 -6.892 -14.127 1.00 84.62 185 GLU A CA 1
ATOM 1470 C C . GLU A 1 185 ? 2.098 -5.738 -14.227 1.00 84.62 185 GLU A C 1
ATOM 1472 O O . GLU A 1 185 ? 3.134 -5.726 -13.557 1.00 84.62 185 GLU A O 1
ATOM 1477 N N . VAL A 1 186 ? 1.807 -4.757 -15.083 1.00 82.56 186 VAL A N 1
ATOM 1478 C CA . VAL A 1 186 ? 2.691 -3.609 -15.325 1.00 82.56 186 VAL A CA 1
ATOM 1479 C C . VAL A 1 186 ? 2.193 -2.389 -14.555 1.00 82.56 186 VAL A C 1
ATOM 1481 O O . VAL A 1 186 ? 1.051 -1.960 -14.728 1.00 82.56 186 VAL A O 1
ATOM 1484 N N . ASP A 1 187 ? 3.077 -1.778 -13.764 1.00 80.19 187 ASP A N 1
ATOM 1485 C CA . ASP A 1 187 ? 2.851 -0.453 -13.181 1.00 80.19 187 ASP A CA 1
ATOM 1486 C C . ASP A 1 187 ? 3.407 0.645 -14.097 1.00 80.19 187 ASP A C 1
ATOM 1488 O O . ASP A 1 187 ? 4.565 0.605 -14.520 1.00 80.19 187 ASP A O 1
ATOM 1492 N N . PHE A 1 188 ? 2.600 1.671 -14.376 1.00 80.19 188 PHE A N 1
ATOM 1493 C CA . PHE A 1 188 ? 3.046 2.877 -15.082 1.00 80.19 188 PHE A CA 1
ATOM 1494 C C . PHE A 1 188 ? 3.763 3.828 -14.123 1.00 80.19 188 PHE A C 1
ATOM 1496 O O . PHE A 1 188 ? 3.315 4.952 -13.885 1.00 80.19 188 PHE A O 1
ATOM 1503 N N . ALA A 1 189 ? 4.867 3.336 -13.563 1.00 73.31 189 ALA A N 1
ATOM 1504 C CA . ALA A 1 189 ? 5.614 3.942 -12.474 1.00 73.31 189 ALA A CA 1
ATOM 1505 C C . ALA A 1 189 ? 6.177 5.337 -12.804 1.00 73.31 189 ALA A C 1
ATOM 1507 O O . ALA A 1 189 ? 6.460 5.691 -13.950 1.00 73.31 189 ALA A O 1
ATOM 1508 N N . ASN A 1 190 ? 6.381 6.128 -11.751 1.00 74.50 190 ASN A N 1
ATOM 1509 C CA . ASN A 1 190 ? 7.239 7.309 -11.801 1.00 74.50 190 ASN A CA 1
ATOM 1510 C C . ASN A 1 190 ? 8.711 6.878 -11.623 1.00 74.50 190 ASN A C 1
ATOM 1512 O O . ASN A 1 190 ? 8.968 5.803 -11.084 1.00 74.50 190 ASN A O 1
ATOM 1516 N N . GLU A 1 191 ? 9.668 7.722 -12.025 1.00 70.69 191 GLU A N 1
ATOM 1517 C CA . GLU A 1 191 ? 11.102 7.511 -11.758 1.00 70.69 191 GLU A CA 1
ATOM 1518 C C . GLU A 1 191 ? 11.366 7.198 -10.274 1.00 70.69 191 GLU A C 1
ATOM 1520 O O . GLU A 1 191 ? 12.166 6.325 -9.944 1.00 70.69 191 GLU A O 1
ATOM 1525 N N . GLN A 1 192 ? 10.630 7.858 -9.375 1.00 68.00 192 GLN A N 1
ATOM 1526 C CA . GLN A 1 192 ? 10.563 7.485 -7.967 1.00 68.00 192 GLN A CA 1
ATOM 1527 C C . GLN A 1 192 ? 9.377 6.541 -7.727 1.00 68.00 192 GLN A C 1
ATOM 1529 O O . GLN A 1 192 ? 8.218 6.949 -7.859 1.00 68.00 192 GLN A O 1
ATOM 1534 N N . ILE A 1 193 ? 9.659 5.290 -7.336 1.00 67.19 193 ILE A N 1
ATOM 1535 C CA . ILE A 1 193 ? 8.631 4.275 -7.040 1.00 67.19 193 ILE A CA 1
ATOM 1536 C C . ILE A 1 193 ? 7.618 4.825 -6.026 1.00 67.19 193 ILE A C 1
ATOM 1538 O O . ILE A 1 193 ? 7.982 5.437 -5.022 1.00 67.19 193 ILE A O 1
ATOM 1542 N N . GLY A 1 194 ? 6.328 4.626 -6.307 1.00 62.41 194 GLY A N 1
ATOM 1543 C CA . GLY A 1 194 ? 5.225 5.131 -5.487 1.00 62.41 194 GLY A CA 1
ATOM 1544 C C . GLY A 1 194 ? 4.880 6.609 -5.719 1.00 62.41 194 GLY A C 1
ATOM 1545 O O . GLY A 1 194 ? 3.802 7.046 -5.309 1.00 62.41 194 GLY A O 1
ATOM 1546 N N . GLY A 1 195 ? 5.725 7.383 -6.410 1.00 70.94 195 GLY A N 1
ATOM 1547 C CA . GLY A 1 195 ? 5.467 8.764 -6.824 1.00 70.94 195 GLY A CA 1
ATOM 1548 C C . GLY A 1 195 ? 4.807 9.629 -5.742 1.00 70.94 195 GLY A C 1
ATOM 1549 O O . GLY A 1 195 ? 5.295 9.772 -4.625 1.00 70.94 195 GLY A O 1
ATOM 1550 N N . GLY A 1 196 ? 3.645 10.205 -6.067 1.00 67.69 196 GLY A N 1
ATOM 1551 C CA . GLY A 1 196 ? 2.897 11.093 -5.171 1.00 67.69 196 GLY A CA 1
ATOM 1552 C C . GLY A 1 196 ? 2.011 10.407 -4.123 1.00 67.69 196 GLY A C 1
ATOM 1553 O O . GLY A 1 196 ? 1.117 11.066 -3.592 1.00 67.69 196 GLY A O 1
ATOM 1554 N N . THR A 1 197 ? 2.182 9.112 -3.839 1.00 70.94 197 THR A N 1
ATOM 1555 C CA . THR A 1 197 ? 1.266 8.332 -2.979 1.00 70.94 197 THR A CA 1
ATOM 1556 C C . THR A 1 197 ? 1.019 8.981 -1.613 1.00 70.94 197 THR A C 1
ATOM 1558 O O . THR A 1 197 ? -0.125 9.087 -1.175 1.00 70.94 197 THR A O 1
ATOM 1561 N N . LEU A 1 198 ? 2.064 9.513 -0.973 1.00 71.62 198 LEU A N 1
ATOM 1562 C CA . LEU A 1 198 ? 1.954 10.176 0.334 1.00 71.62 198 LEU A CA 1
ATOM 1563 C C . LEU A 1 198 ? 1.737 11.699 0.244 1.00 71.62 198 LEU A C 1
ATOM 1565 O O . LEU A 1 198 ? 1.489 12.347 1.257 1.00 71.62 198 LEU A O 1
ATOM 1569 N N . THR A 1 199 ? 1.764 12.281 -0.958 1.00 70.19 199 THR A N 1
ATOM 1570 C CA . THR A 1 199 ? 1.635 13.734 -1.197 1.00 70.19 199 THR A CA 1
ATOM 1571 C C . THR A 1 199 ? 0.367 14.115 -1.974 1.00 70.19 199 THR A C 1
ATOM 1573 O O . THR A 1 199 ? 0.184 15.272 -2.358 1.00 70.19 199 THR A O 1
ATOM 1576 N N . GLY A 1 200 ? -0.563 13.169 -2.155 1.00 60.47 200 GLY A N 1
ATOM 1577 C CA . GLY A 1 200 ? -1.872 13.401 -2.774 1.00 60.47 200 GLY A CA 1
ATOM 1578 C C . GLY A 1 200 ? -1.921 13.193 -4.291 1.00 60.47 200 GLY A C 1
ATOM 1579 O O . GLY A 1 200 ? -2.780 13.781 -4.958 1.00 60.47 200 GLY A O 1
ATOM 1580 N N . GLY A 1 201 ? -1.022 12.369 -4.833 1.00 61.44 201 GLY A N 1
ATOM 1581 C CA . GLY A 1 201 ? -1.084 11.853 -6.198 1.00 61.44 201 GLY A CA 1
ATOM 1582 C C . GLY A 1 201 ? -2.359 11.036 -6.447 1.00 61.44 201 GLY A C 1
ATOM 1583 O O . GLY A 1 201 ? -2.939 10.459 -5.526 1.00 61.44 201 GLY A O 1
ATOM 1584 N N . LYS A 1 202 ? -2.819 11.017 -7.704 1.00 55.53 202 LYS A N 1
ATOM 1585 C CA . LYS A 1 202 ? -4.097 10.404 -8.125 1.00 55.53 202 LYS A CA 1
ATOM 1586 C C . LYS A 1 202 ? -3.963 9.473 -9.340 1.00 55.53 202 LYS A C 1
ATOM 1588 O O . LYS A 1 202 ? -4.934 9.277 -10.060 1.00 55.53 202 LYS A O 1
ATOM 1593 N N . LEU A 1 203 ? -2.756 8.989 -9.623 1.00 57.09 203 LEU A N 1
ATOM 1594 C CA . LEU A 1 203 ? -2.455 8.204 -10.826 1.00 57.09 203 LEU A CA 1
ATOM 1595 C C . LEU A 1 203 ? -2.454 6.699 -10.531 1.00 57.09 203 LEU A C 1
ATOM 1597 O O . LEU A 1 203 ? -2.419 6.310 -9.365 1.00 57.09 203 LEU A O 1
ATOM 1601 N N . GLN A 1 204 ? -2.457 5.879 -11.586 1.00 51.75 204 GLN A N 1
ATOM 1602 C CA . GLN A 1 204 ? -2.431 4.409 -11.533 1.00 51.75 204 GLN A CA 1
ATOM 1603 C C . GLN A 1 204 ? -1.353 3.854 -10.591 1.00 51.75 204 GLN A C 1
ATOM 1605 O O . GLN A 1 204 ? -1.659 2.970 -9.802 1.00 51.75 204 GLN A O 1
ATOM 1610 N N . VAL A 1 205 ? -0.165 4.469 -10.563 1.00 52.72 205 VAL A N 1
ATOM 1611 C CA . VAL A 1 205 ? 0.928 4.157 -9.617 1.00 52.72 205 VAL A CA 1
ATOM 1612 C C . VAL A 1 205 ? 0.459 4.137 -8.171 1.00 52.72 205 VAL A C 1
ATOM 1614 O O . VAL A 1 205 ? 0.835 3.267 -7.394 1.00 52.72 205 VAL A O 1
ATOM 1617 N N . VAL A 1 206 ? -0.395 5.088 -7.791 1.00 55.19 206 VAL A N 1
ATOM 1618 C CA . VAL A 1 206 ? -0.911 5.171 -6.425 1.00 55.19 206 VAL A CA 1
ATOM 1619 C C . VAL A 1 206 ? -1.905 4.044 -6.162 1.00 55.19 206 VAL A C 1
ATOM 1621 O O . VAL A 1 206 ? -1.918 3.506 -5.067 1.00 55.19 206 VAL A O 1
ATOM 1624 N N . HIS A 1 207 ? -2.712 3.658 -7.153 1.00 51.78 207 HIS A N 1
ATOM 1625 C CA . HIS A 1 207 ? -3.662 2.555 -7.011 1.00 51.78 207 HIS A CA 1
ATOM 1626 C C . HIS A 1 207 ? -2.934 1.204 -6.903 1.00 51.78 207 HIS A C 1
ATOM 1628 O O . HIS A 1 207 ? -3.168 0.472 -5.945 1.00 51.78 207 HIS A O 1
ATOM 1634 N N . LEU A 1 208 ? -1.979 0.928 -7.800 1.00 52.03 208 LEU A N 1
ATOM 1635 C CA . LEU A 1 208 ? -1.203 -0.317 -7.815 1.00 52.03 208 LEU A CA 1
ATOM 1636 C C . LEU A 1 208 ? -0.275 -0.457 -6.601 1.00 52.03 208 LEU A C 1
ATOM 1638 O O . LEU A 1 208 ? -0.167 -1.547 -6.049 1.00 52.03 208 LEU A O 1
ATOM 1642 N N . THR A 1 209 ? 0.307 0.641 -6.098 1.00 54.91 209 THR A N 1
ATOM 1643 C CA . THR A 1 209 ? 1.131 0.615 -4.869 1.00 54.91 209 THR A CA 1
ATOM 1644 C C . THR A 1 209 ? 0.362 0.034 -3.678 1.00 54.91 209 THR A C 1
ATOM 1646 O O . THR A 1 209 ? 0.923 -0.707 -2.873 1.00 54.91 209 THR A O 1
ATOM 1649 N N . PHE A 1 210 ? -0.928 0.353 -3.551 1.00 49.56 210 PHE A N 1
ATOM 1650 C CA . PHE A 1 210 ? -1.755 -0.190 -2.475 1.00 49.56 210 PHE A CA 1
ATOM 1651 C C . PHE A 1 210 ? -2.428 -1.518 -2.834 1.00 49.56 210 PHE A C 1
ATOM 1653 O O . PHE A 1 210 ? -2.725 -2.294 -1.929 1.00 49.56 210 PHE A O 1
ATOM 1660 N N . HIS A 1 211 ? -2.639 -1.797 -4.122 1.00 48.00 211 HIS A N 1
ATOM 1661 C CA . HIS A 1 211 ? -3.190 -3.064 -4.603 1.00 48.00 211 HIS A CA 1
ATOM 1662 C C . HIS A 1 211 ? -2.220 -4.234 -4.411 1.00 48.00 211 HIS A C 1
ATOM 1664 O O . HIS A 1 211 ? -2.620 -5.263 -3.875 1.00 48.00 211 HIS A O 1
ATOM 1670 N N . VAL A 1 212 ? -0.929 -4.039 -4.704 1.00 48.50 212 VAL A N 1
ATOM 1671 C CA . VAL A 1 212 ? 0.133 -5.026 -4.421 1.00 48.50 212 VAL A CA 1
ATOM 1672 C C . VAL A 1 212 ? 0.207 -5.337 -2.921 1.00 48.50 212 VAL A C 1
ATOM 1674 O O . VAL A 1 212 ? 0.385 -6.482 -2.526 1.00 48.50 212 VAL A O 1
ATOM 1677 N N . ALA A 1 213 ? -0.018 -4.342 -2.057 1.00 44.09 213 ALA A N 1
ATOM 1678 C CA . ALA A 1 213 ? -0.089 -4.567 -0.611 1.00 44.09 213 ALA A CA 1
ATOM 1679 C C . ALA A 1 213 ? -1.376 -5.293 -0.156 1.00 44.09 213 ALA A C 1
ATOM 1681 O O . ALA A 1 213 ? -1.422 -5.791 0.970 1.00 44.09 213 ALA A O 1
ATOM 1682 N N . TYR A 1 214 ? -2.421 -5.328 -0.992 1.00 39.44 214 TYR A N 1
ATOM 1683 C CA . TYR A 1 214 ? -3.751 -5.846 -0.658 1.00 39.44 214 TYR A CA 1
ATOM 1684 C C . TYR A 1 214 ? -4.035 -7.241 -1.235 1.00 39.44 214 TYR A C 1
ATOM 1686 O O . TYR A 1 214 ? -4.526 -8.095 -0.499 1.00 39.44 214 TYR A O 1
ATOM 1694 N N . GLN A 1 215 ? -3.699 -7.516 -2.503 1.00 44.34 215 GLN A N 1
ATOM 1695 C CA . GLN A 1 215 ? -3.905 -8.834 -3.131 1.00 44.34 215 GLN A CA 1
ATOM 1696 C C . GLN A 1 215 ? -3.210 -9.959 -2.356 1.00 44.34 215 GLN A C 1
ATOM 1698 O O . GLN A 1 215 ? -3.752 -11.054 -2.223 1.00 44.34 215 GLN A O 1
ATOM 1703 N N . ASP A 1 216 ? -2.075 -9.654 -1.738 1.00 46.22 216 ASP A N 1
ATOM 1704 C CA . ASP A 1 216 ? -1.319 -10.582 -0.912 1.00 46.22 216 ASP A CA 1
ATOM 1705 C C . ASP A 1 216 ? -2.020 -10.978 0.408 1.00 46.22 216 ASP A C 1
ATOM 1707 O O . ASP A 1 216 ? -1.721 -12.028 0.972 1.00 46.22 216 ASP A O 1
ATOM 1711 N N . VAL A 1 217 ? -2.986 -10.198 0.899 1.00 39.06 217 VAL A N 1
ATOM 1712 C CA . VAL A 1 217 ? -3.736 -10.485 2.143 1.00 39.06 217 VAL A CA 1
ATOM 1713 C C . VAL A 1 217 ? -4.953 -11.392 1.892 1.00 39.06 217 VAL A C 1
ATOM 1715 O O . VAL A 1 217 ? -5.574 -11.872 2.836 1.00 39.06 217 VAL A O 1
ATOM 1718 N N . THR A 1 218 ? -5.301 -11.650 0.629 1.00 30.83 218 THR A N 1
ATOM 1719 C CA . THR A 1 218 ? -6.545 -12.347 0.243 1.00 30.83 218 THR A CA 1
ATOM 1720 C C . THR A 1 218 ? -6.333 -13.733 -0.378 1.00 30.83 218 THR A C 1
ATOM 1722 O O . THR A 1 218 ? -7.264 -14.270 -0.979 1.00 30.83 218 THR A O 1
ATOM 1725 N N . LEU A 1 219 ? -5.147 -14.332 -0.202 1.00 31.67 219 LEU A N 1
ATOM 1726 C CA . LEU A 1 219 ? -4.847 -15.727 -0.563 1.00 31.67 219 LEU A CA 1
ATOM 1727 C C . LEU A 1 219 ? -4.615 -16.600 0.677 1.00 31.67 219 LEU A C 1
ATOM 1729 O O . LEU A 1 219 ? -3.799 -16.208 1.543 1.00 31.67 219 LEU A O 1
#